Protein AF-A0A7J6SGD9-F1 (afdb_monomer_lite)

Sequence (242 aa):
LVTVEFSASGLVSTDVRVTTLQPRVFLSPEGLGSIGEWITTFGEIIIVMFILYYVAEEASELATARWKYFKDPWNILDWIALVFLIAAFAIRLKIYSSTPLTLITYTAESSTTINIDVQPNNYAPSTLDFGILELQDSNVYTDLQQIALDDRLAKQMYALAAVSISVKLSKFIASLPYIKLLVKSLHGAYQQFGAFFILFVTTLVGFVMAFNVAFGASISELSTFGQTLLFLVRAFLKDVDL

Structure (mmCIF, N/CA/C/O backbone):
data_AF-A0A7J6SGD9-F1
#
_entry.id   AF-A0A7J6SGD9-F1
#
loop_
_atom_site.group_PDB
_atom_site.id
_atom_site.type_symbol
_atom_site.label_atom_id
_atom_site.label_alt_id
_atom_site.label_comp_id
_atom_site.label_asym_id
_atom_site.label_entity_id
_atom_site.label_seq_id
_atom_site.pdbx_PDB_ins_code
_atom_site.Cartn_x
_atom_site.Cartn_y
_atom_site.Cartn_z
_atom_site.occupancy
_atom_site.B_iso_or_equiv
_atom_site.auth_seq_id
_atom_site.auth_comp_id
_atom_site.auth_asym_id
_atom_site.auth_atom_id
_atom_site.pdbx_PDB_model_num
ATOM 1 N N . LEU A 1 1 ? 9.178 -2.048 -19.366 1.00 78.50 1 LEU A N 1
ATOM 2 C CA . LEU A 1 1 ? 9.372 -3.512 -19.462 1.00 78.50 1 LEU A CA 1
ATOM 3 C C . LEU A 1 1 ? 8.289 -4.075 -20.366 1.00 78.50 1 LEU A C 1
ATOM 5 O O . LEU A 1 1 ? 7.120 -3.817 -20.104 1.00 78.50 1 LEU A O 1
ATOM 9 N N . VAL A 1 2 ? 8.674 -4.787 -21.422 1.00 87.50 2 VAL A N 1
ATOM 10 C CA . VAL A 1 2 ? 7.745 -5.559 -22.256 1.00 87.50 2 VAL A CA 1
ATOM 11 C C . VAL A 1 2 ? 8.033 -7.024 -21.975 1.00 87.50 2 VAL A C 1
ATOM 13 O O . VAL A 1 2 ? 9.159 -7.470 -22.184 1.00 87.50 2 VAL A O 1
ATOM 16 N N . THR A 1 3 ? 7.040 -7.745 -21.470 1.00 89.94 3 THR A N 1
ATOM 17 C CA . THR A 1 3 ? 7.144 -9.175 -21.185 1.00 89.94 3 THR A CA 1
ATOM 18 C C . THR A 1 3 ? 6.268 -9.921 -22.178 1.00 89.94 3 THR A C 1
ATOM 20 O O . THR A 1 3 ? 5.085 -9.612 -22.320 1.00 89.94 3 THR A O 1
ATOM 23 N N . VAL A 1 4 ? 6.853 -10.897 -22.870 1.00 91.50 4 VAL A N 1
ATOM 24 C CA . VAL A 1 4 ? 6.127 -11.822 -23.744 1.00 91.50 4 VAL A CA 1
ATOM 25 C C . VAL A 1 4 ? 6.248 -13.210 -23.135 1.00 91.50 4 VAL A C 1
ATOM 27 O O . VAL A 1 4 ? 7.341 -13.771 -23.070 1.00 91.50 4 VAL A O 1
ATOM 30 N N . GLU A 1 5 ? 5.134 -13.736 -22.642 1.00 92.25 5 GLU A N 1
ATOM 31 C CA . GLU A 1 5 ? 5.063 -15.032 -21.979 1.00 92.25 5 GLU A CA 1
ATOM 32 C C . GLU A 1 5 ? 4.492 -16.072 -22.941 1.00 92.25 5 GLU A C 1
ATOM 34 O O . GLU A 1 5 ? 3.430 -15.879 -23.537 1.00 92.25 5 GLU A O 1
ATOM 39 N N . PHE A 1 6 ? 5.202 -17.191 -23.075 1.00 93.06 6 PHE A N 1
ATOM 40 C CA . PHE A 1 6 ? 4.778 -18.336 -23.872 1.00 93.06 6 PHE A CA 1
ATOM 41 C C . PHE A 1 6 ? 4.315 -19.441 -22.928 1.00 93.06 6 PHE A C 1
ATOM 43 O O . PHE A 1 6 ? 5.115 -20.022 -22.194 1.00 93.06 6 PHE A O 1
ATOM 50 N N . SER A 1 7 ? 3.015 -19.725 -22.932 1.00 87.56 7 SER A N 1
ATOM 51 C CA . SER A 1 7 ? 2.457 -20.826 -22.150 1.00 87.56 7 SER A CA 1
ATOM 52 C C . SER A 1 7 ? 2.775 -22.169 -22.809 1.00 87.56 7 SER A C 1
ATOM 54 O O . SER A 1 7 ? 2.844 -22.271 -24.034 1.00 87.56 7 SER A O 1
ATOM 56 N N . ALA A 1 8 ? 2.880 -23.233 -22.008 1.00 86.81 8 ALA A N 1
ATOM 57 C CA . ALA A 1 8 ? 3.047 -24.603 -22.504 1.00 86.81 8 ALA A CA 1
ATOM 58 C C . ALA A 1 8 ? 1.893 -25.061 -23.421 1.00 86.81 8 ALA A C 1
ATOM 60 O O . ALA A 1 8 ? 2.062 -25.988 -24.209 1.00 86.81 8 ALA A O 1
ATOM 61 N N . SER A 1 9 ? 0.733 -24.397 -23.355 1.00 85.88 9 SER A N 1
ATOM 62 C CA . SER A 1 9 ? -0.396 -24.604 -24.270 1.00 85.88 9 SER A CA 1
ATOM 63 C C . SER A 1 9 ? -0.221 -23.946 -25.648 1.00 85.88 9 SER A C 1
ATOM 65 O O . SER A 1 9 ? -1.104 -24.071 -26.491 1.00 85.88 9 SER A O 1
ATOM 67 N N . GLY A 1 10 ? 0.886 -23.231 -25.884 1.00 84.75 10 GLY A N 1
ATOM 68 C CA . GLY A 1 10 ? 1.147 -22.488 -27.120 1.00 84.75 10 GLY A CA 1
ATOM 69 C C . GLY A 1 10 ? 0.492 -21.104 -27.177 1.00 84.75 10 GLY A C 1
ATOM 70 O O . GLY A 1 10 ? 0.573 -20.435 -28.204 1.00 84.75 10 GLY A O 1
ATOM 71 N N . LEU A 1 11 ? -0.149 -20.659 -26.090 1.00 86.00 11 LEU A N 1
ATOM 72 C CA . LEU A 1 11 ? -0.696 -19.306 -25.982 1.00 86.00 11 LEU A CA 1
ATOM 73 C C . LEU A 1 11 ? 0.422 -18.283 -25.753 1.00 86.00 11 LEU A C 1
ATOM 75 O O . LEU A 1 11 ? 1.356 -18.538 -24.991 1.00 86.00 11 LEU A O 1
ATOM 79 N N . VAL A 1 12 ? 0.283 -17.114 -26.381 1.00 89.44 12 VAL A N 1
ATOM 80 C CA . VAL A 1 12 ? 1.182 -15.967 -26.206 1.00 89.44 12 VAL A CA 1
ATOM 81 C C . VAL A 1 12 ? 0.449 -14.889 -25.417 1.00 89.44 12 VAL A C 1
ATOM 83 O O . VAL A 1 12 ? -0.623 -14.448 -25.827 1.00 89.44 12 VAL A O 1
ATOM 86 N N . SER A 1 13 ? 1.026 -14.467 -24.294 1.00 87.00 13 SER A N 1
ATOM 87 C CA . SER A 1 13 ? 0.541 -13.352 -23.479 1.00 87.00 13 SER A CA 1
ATOM 88 C C . SER A 1 13 ? 1.552 -12.212 -23.526 1.00 87.00 13 SER A C 1
ATOM 90 O O . SER A 1 13 ? 2.756 -12.438 -23.418 1.00 87.00 13 SER A O 1
ATOM 92 N N . THR A 1 14 ? 1.076 -10.982 -23.702 1.00 90.50 14 THR A N 1
ATOM 93 C CA . THR A 1 14 ? 1.925 -9.787 -23.769 1.00 90.50 14 THR A CA 1
ATOM 94 C C . THR A 1 14 ? 1.542 -8.819 -22.662 1.00 90.50 14 THR A C 1
ATOM 96 O O . THR A 1 14 ? 0.393 -8.381 -22.604 1.00 90.50 14 THR A O 1
ATOM 99 N N . ASP A 1 15 ? 2.504 -8.443 -21.823 1.00 90.56 15 ASP A N 1
ATOM 100 C CA . ASP A 1 15 ? 2.338 -7.445 -20.765 1.00 90.56 15 ASP A CA 1
ATOM 101 C C . ASP A 1 15 ? 3.310 -6.282 -20.991 1.00 90.56 15 ASP A C 1
ATOM 103 O O . ASP A 1 15 ? 4.517 -6.474 -21.168 1.00 90.56 15 ASP A O 1
ATOM 107 N N . VAL A 1 16 ? 2.787 -5.056 -20.985 1.00 90.75 16 VAL A N 1
ATOM 108 C CA . VAL A 1 16 ? 3.582 -3.838 -21.159 1.00 90.75 16 VAL A CA 1
ATOM 109 C C . VAL A 1 16 ? 3.490 -3.013 -19.888 1.00 90.75 16 VAL A C 1
ATOM 111 O O . VAL A 1 16 ? 2.445 -2.468 -19.539 1.00 90.75 16 VAL A O 1
ATOM 114 N N . ARG A 1 17 ? 4.627 -2.873 -19.206 1.00 85.19 17 ARG A N 1
ATOM 115 C CA . ARG A 1 17 ? 4.759 -2.062 -17.994 1.00 85.19 17 ARG A CA 1
ATOM 116 C C . ARG A 1 17 ? 5.566 -0.814 -18.284 1.00 85.19 17 ARG A C 1
ATOM 118 O O . ARG A 1 17 ? 6.776 -0.884 -18.524 1.00 85.19 17 ARG A O 1
ATOM 125 N N . VAL A 1 18 ? 4.890 0.325 -18.204 1.00 85.50 18 VAL A N 1
ATOM 126 C CA . VAL A 1 18 ? 5.500 1.652 -18.287 1.00 85.50 18 VAL A CA 1
ATOM 127 C C . VAL A 1 18 ? 5.613 2.210 -16.872 1.00 85.50 18 VAL A C 1
ATOM 129 O O . VAL A 1 18 ? 4.606 2.406 -16.196 1.00 85.50 18 VAL A O 1
ATOM 132 N N . THR A 1 19 ? 6.844 2.447 -16.421 1.00 79.31 19 THR A N 1
ATOM 133 C CA . THR A 1 19 ? 7.130 3.111 -15.144 1.00 79.31 19 THR A CA 1
ATOM 134 C C . THR A 1 19 ? 7.857 4.407 -15.450 1.00 79.31 19 THR A C 1
ATOM 136 O O . THR A 1 19 ? 8.864 4.394 -16.154 1.00 79.31 19 THR A O 1
ATOM 139 N N . THR A 1 20 ? 7.358 5.521 -14.924 1.00 79.38 20 THR A N 1
ATOM 140 C CA . THR A 1 20 ? 8.026 6.816 -15.035 1.00 79.38 20 THR A CA 1
ATOM 141 C C . THR A 1 20 ? 8.930 7.030 -13.826 1.00 79.38 20 THR A C 1
ATOM 143 O O . THR A 1 20 ? 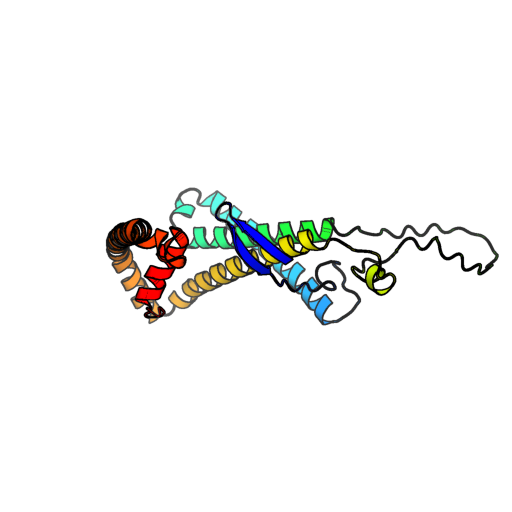8.490 6.964 -12.673 1.00 79.38 20 THR A O 1
ATOM 146 N N . LEU A 1 21 ? 10.210 7.281 -14.092 1.00 70.81 21 LEU A N 1
ATOM 147 C CA . LEU A 1 21 ? 11.185 7.681 -13.085 1.00 70.81 21 LEU A CA 1
ATOM 148 C C . LEU A 1 21 ? 11.485 9.164 -13.236 1.00 70.81 21 LEU A C 1
ATOM 150 O O . LEU A 1 21 ? 11.585 9.675 -14.349 1.00 70.81 21 LEU A O 1
ATOM 154 N N . GLN A 1 22 ? 11.629 9.850 -12.107 1.00 69.19 22 GLN A N 1
ATOM 155 C CA . GLN A 1 22 ? 12.172 11.202 -12.067 1.00 69.19 22 GLN A CA 1
ATOM 156 C C . GLN A 1 22 ? 13.638 11.090 -11.629 1.00 69.19 22 GLN A C 1
ATOM 158 O O . GLN A 1 22 ? 13.899 11.000 -10.431 1.00 69.19 22 GLN A O 1
ATOM 163 N N . PRO A 1 23 ? 14.596 11.049 -12.574 1.00 59.78 23 PRO A N 1
ATOM 164 C CA . PRO A 1 23 ? 15.994 10.759 -12.258 1.00 59.78 23 PRO A CA 1
ATOM 165 C C . PRO A 1 23 ? 16.657 11.840 -11.392 1.00 59.78 23 PRO A C 1
ATOM 167 O O . PRO A 1 23 ? 17.549 11.536 -10.615 1.00 59.78 23 PRO A O 1
ATOM 170 N N . ARG A 1 24 ? 16.195 13.094 -11.466 1.00 58.31 24 ARG A N 1
ATOM 171 C CA . ARG A 1 24 ? 16.881 14.244 -10.848 1.00 58.31 24 ARG A CA 1
ATOM 172 C C . ARG A 1 24 ? 16.658 14.410 -9.341 1.00 58.31 24 ARG A C 1
ATOM 174 O O . ARG A 1 24 ? 17.525 14.936 -8.663 1.00 58.31 24 ARG A O 1
ATOM 181 N N . VAL A 1 25 ? 15.512 13.965 -8.821 1.00 55.50 25 VAL A N 1
ATOM 182 C CA . VAL A 1 25 ? 15.113 14.196 -7.414 1.00 55.50 25 VAL A CA 1
ATOM 183 C C . VAL A 1 25 ? 15.379 12.984 -6.528 1.00 55.50 25 VAL A C 1
ATOM 185 O O . VAL A 1 25 ? 15.580 13.117 -5.330 1.00 55.50 25 VAL A O 1
ATOM 188 N N . PHE A 1 26 ? 15.369 11.783 -7.107 1.00 52.31 26 PHE A N 1
ATOM 189 C CA . PHE A 1 26 ? 15.373 10.537 -6.336 1.00 52.31 26 PHE A CA 1
ATOM 190 C C . PHE A 1 26 ? 16.722 9.818 -6.300 1.00 52.31 26 PHE A C 1
ATOM 192 O O . PHE A 1 26 ? 16.818 8.759 -5.684 1.00 52.31 26 PHE A O 1
ATOM 199 N N . LEU A 1 27 ? 17.741 10.367 -6.963 1.00 53.84 27 LEU A N 1
ATOM 200 C CA . LEU A 1 27 ? 19.055 9.735 -7.126 1.00 53.84 27 LEU A CA 1
ATOM 201 C C . LEU A 1 27 ? 20.205 10.560 -6.530 1.00 53.84 27 LEU A C 1
ATOM 203 O O . LEU A 1 27 ? 21.335 10.083 -6.483 1.00 53.84 27 LEU A O 1
ATOM 207 N N . SER A 1 28 ? 19.938 11.773 -6.047 1.00 57.44 28 SER A N 1
ATOM 208 C CA . SER A 1 28 ? 20.894 12.555 -5.268 1.00 57.44 28 SER A CA 1
ATOM 209 C C . SER A 1 28 ? 20.155 13.362 -4.193 1.00 57.44 28 SER A C 1
ATOM 211 O O . SER A 1 28 ? 19.098 13.927 -4.470 1.00 57.44 28 SER A O 1
ATOM 213 N N . PRO A 1 29 ? 20.678 13.420 -2.955 1.00 55.81 29 PRO A N 1
ATOM 214 C CA . PRO A 1 29 ? 20.007 14.113 -1.856 1.00 55.81 29 PRO A CA 1
ATOM 215 C C . PRO A 1 29 ? 19.952 15.641 -2.031 1.00 55.81 29 PRO A C 1
ATOM 217 O O . PRO A 1 29 ? 19.091 16.282 -1.431 1.00 55.81 29 PRO A O 1
ATOM 220 N N . GLU A 1 30 ? 20.829 16.236 -2.849 1.00 56.44 30 GLU A N 1
ATOM 221 C CA . GLU A 1 30 ? 20.958 17.701 -2.957 1.00 56.44 30 GLU A CA 1
ATOM 222 C C . GLU A 1 30 ? 20.396 18.321 -4.249 1.00 56.44 30 GLU A C 1
ATOM 224 O O . GLU A 1 30 ? 20.373 19.546 -4.365 1.00 56.44 30 GLU A O 1
ATOM 229 N N . GLY A 1 31 ? 19.876 17.528 -5.195 1.00 54.78 31 GLY A N 1
ATOM 230 C CA . GLY A 1 31 ? 19.399 18.053 -6.482 1.00 54.78 31 GLY A CA 1
ATOM 231 C C . GLY A 1 31 ? 20.483 18.837 -7.243 1.00 54.78 31 GLY A C 1
ATOM 232 O O . GLY A 1 31 ? 21.613 19.004 -6.792 1.00 54.78 31 GLY A O 1
ATOM 233 N N . LEU A 1 32 ? 20.170 19.332 -8.435 1.00 58.19 32 LEU A N 1
ATOM 234 C CA . LEU A 1 32 ? 21.098 20.160 -9.226 1.00 58.19 32 LEU A CA 1
ATOM 235 C C . LEU A 1 32 ? 20.719 21.651 -9.156 1.00 58.19 32 LEU A C 1
ATOM 237 O O . LEU A 1 32 ? 21.083 22.438 -10.028 1.00 58.19 32 LEU A O 1
ATOM 241 N N . GLY A 1 33 ? 19.995 22.050 -8.101 1.00 63.69 33 GLY A N 1
ATOM 242 C CA . GLY A 1 33 ? 19.745 23.452 -7.756 1.00 63.69 33 GLY A CA 1
ATOM 243 C C . GLY A 1 33 ? 18.365 24.013 -8.120 1.00 63.69 33 GLY A C 1
ATOM 244 O O . GLY A 1 33 ? 18.155 25.216 -7.960 1.00 63.69 33 GLY A O 1
ATOM 245 N N . SER A 1 34 ? 17.402 23.204 -8.578 1.00 75.38 34 SER A N 1
ATOM 246 C CA . SER A 1 34 ? 16.039 23.696 -8.843 1.00 75.38 34 SER A CA 1
ATOM 247 C C . SER A 1 34 ? 15.217 23.815 -7.552 1.00 75.38 34 SER A C 1
ATOM 249 O O . SER A 1 34 ? 15.240 22.931 -6.698 1.00 75.38 34 SER A O 1
ATOM 251 N N . ILE A 1 35 ? 14.443 24.899 -7.407 1.00 79.19 35 ILE A N 1
ATOM 252 C CA . ILE A 1 35 ? 13.642 25.197 -6.200 1.00 79.19 35 ILE A CA 1
ATOM 253 C C . ILE A 1 35 ? 12.684 24.044 -5.850 1.00 79.19 35 ILE A C 1
ATOM 255 O O . ILE A 1 35 ? 12.483 23.740 -4.676 1.00 79.19 35 ILE A O 1
ATOM 259 N N . GLY A 1 36 ? 12.110 23.379 -6.858 1.00 77.81 36 GLY A N 1
ATOM 260 C CA . GLY A 1 36 ? 11.214 22.239 -6.636 1.00 77.81 36 GLY A CA 1
ATOM 261 C C . GLY A 1 36 ? 11.915 21.023 -6.018 1.00 77.81 36 GLY A C 1
ATOM 262 O O . GLY A 1 36 ? 11.305 20.289 -5.241 1.00 77.81 36 GLY A O 1
ATOM 263 N N . GLU A 1 37 ? 13.200 20.834 -6.315 1.00 75.31 37 GLU A N 1
ATOM 264 C CA . GLU A 1 37 ? 14.016 19.740 -5.775 1.00 75.31 37 GLU A CA 1
ATOM 265 C C . GLU A 1 37 ? 14.324 20.013 -4.303 1.00 75.31 37 GLU A C 1
ATOM 267 O O . GLU A 1 37 ? 14.043 19.173 -3.454 1.00 75.31 37 GLU A O 1
ATOM 272 N N . TRP A 1 38 ? 14.734 21.245 -3.984 1.00 77.25 38 TRP A N 1
ATOM 273 C CA . TRP A 1 38 ? 14.948 21.691 -2.605 1.00 77.25 38 TRP A CA 1
ATOM 274 C C . TRP A 1 38 ? 13.707 21.518 -1.729 1.00 77.25 38 TRP A C 1
ATOM 276 O O . TRP A 1 38 ? 13.802 20.982 -0.628 1.00 77.25 38 TRP A O 1
ATOM 286 N N . ILE A 1 39 ? 12.528 21.927 -2.213 1.00 83.00 39 ILE A N 1
ATOM 287 C CA . ILE A 1 39 ? 11.268 21.743 -1.474 1.00 83.00 39 ILE A CA 1
ATOM 288 C C . ILE A 1 39 ? 11.008 20.258 -1.203 1.00 83.00 39 ILE A C 1
ATOM 290 O O . ILE A 1 39 ? 10.546 19.907 -0.118 1.00 83.00 39 ILE A O 1
ATOM 294 N N . THR A 1 40 ? 11.324 19.388 -2.163 1.00 80.25 40 THR A N 1
ATOM 295 C CA . THR A 1 40 ? 11.132 17.943 -2.012 1.00 80.25 40 THR A CA 1
ATOM 296 C C . THR A 1 40 ? 12.086 17.364 -0.967 1.00 80.25 40 THR A C 1
ATOM 298 O O . THR A 1 40 ? 11.623 16.660 -0.071 1.00 80.25 40 THR A O 1
ATOM 301 N N . THR A 1 41 ? 13.372 17.730 -0.999 1.00 77.88 41 THR A N 1
ATOM 302 C CA . THR A 1 41 ? 14.363 17.310 0.006 1.00 77.88 41 THR A CA 1
ATOM 303 C C . THR A 1 41 ? 13.984 17.791 1.409 1.00 77.88 41 THR A C 1
ATOM 305 O O . THR A 1 41 ? 13.987 17.010 2.360 1.00 77.88 41 THR A O 1
ATOM 308 N N . PHE A 1 42 ? 13.588 19.060 1.563 1.00 84.50 42 PHE A N 1
ATOM 309 C CA . PHE A 1 42 ? 13.123 19.572 2.857 1.00 84.50 42 PHE A CA 1
ATOM 310 C C . PHE A 1 42 ? 11.856 18.857 3.334 1.00 84.50 42 PHE A C 1
ATOM 312 O O . PHE A 1 42 ? 11.748 18.524 4.514 1.00 84.50 42 PHE A O 1
ATOM 319 N N . GLY A 1 43 ? 10.914 18.586 2.429 1.00 86.38 43 GLY A N 1
ATOM 320 C CA . GLY A 1 43 ? 9.716 17.807 2.728 1.00 86.38 43 GLY A CA 1
ATOM 321 C C . GLY A 1 43 ? 10.047 16.400 3.223 1.00 86.38 43 GLY A C 1
ATOM 322 O O . GLY A 1 43 ? 9.454 15.943 4.200 1.00 86.38 43 GLY A O 1
ATOM 323 N N . GLU A 1 44 ? 11.029 15.737 2.613 1.00 83.12 44 GLU A N 1
ATOM 324 C CA . GLU A 1 44 ? 11.490 14.416 3.043 1.00 83.12 44 GLU A CA 1
ATOM 325 C C . GLU A 1 44 ? 12.100 14.460 4.450 1.00 83.12 44 GLU A C 1
ATOM 327 O O . GLU A 1 44 ? 11.701 13.671 5.306 1.00 83.12 44 GLU A O 1
ATOM 332 N N . ILE A 1 45 ? 12.974 15.430 4.740 1.00 85.44 45 ILE A N 1
ATOM 333 C CA . ILE A 1 45 ? 13.565 15.607 6.080 1.00 85.44 45 ILE A CA 1
ATOM 334 C C . ILE A 1 45 ? 12.475 15.824 7.138 1.00 85.44 45 ILE A C 1
ATOM 336 O O . ILE A 1 45 ? 12.510 15.211 8.208 1.00 85.44 45 ILE A O 1
ATOM 340 N N . ILE A 1 46 ? 11.481 16.665 6.838 1.00 90.38 46 ILE A N 1
ATOM 341 C CA . ILE A 1 46 ? 10.355 16.931 7.740 1.00 90.38 46 ILE A CA 1
ATOM 342 C C . ILE A 1 46 ? 9.564 15.645 8.003 1.00 90.38 46 ILE A C 1
ATOM 344 O O . ILE A 1 46 ? 9.278 15.328 9.158 1.00 90.38 46 ILE A O 1
ATOM 348 N N . ILE A 1 47 ? 9.238 14.879 6.957 1.00 88.50 47 ILE A N 1
ATOM 349 C CA . ILE A 1 47 ? 8.508 13.611 7.091 1.00 88.50 47 ILE A CA 1
ATOM 350 C C . ILE A 1 47 ? 9.301 12.614 7.941 1.00 88.50 47 ILE A C 1
ATOM 352 O O . ILE A 1 47 ? 8.724 11.984 8.825 1.00 88.50 47 ILE A O 1
ATOM 356 N N . VAL A 1 48 ? 10.614 12.494 7.735 1.00 88.50 48 VAL A N 1
ATOM 357 C CA . VAL A 1 48 ? 11.477 11.610 8.537 1.00 88.50 48 VAL A CA 1
ATOM 358 C C . VAL A 1 48 ? 11.476 12.020 10.007 1.00 88.50 48 VAL A C 1
ATOM 360 O O . VAL A 1 48 ? 11.359 11.161 10.883 1.00 88.50 48 VAL A O 1
ATOM 363 N N . MET A 1 49 ? 11.533 13.324 10.291 1.00 90.75 49 MET A N 1
ATOM 364 C CA . MET A 1 49 ? 11.435 13.834 11.658 1.00 90.75 49 MET A CA 1
ATOM 365 C C . MET A 1 49 ? 10.087 13.472 12.298 1.00 90.75 49 MET A C 1
ATOM 367 O O . MET A 1 49 ? 10.056 13.017 13.442 1.00 90.75 49 MET A O 1
ATOM 371 N N . PHE A 1 50 ? 8.982 13.611 11.557 1.00 91.50 50 PHE A N 1
ATOM 372 C CA . PHE A 1 50 ? 7.657 13.197 12.026 1.00 91.50 50 PHE A CA 1
ATOM 373 C C . PHE A 1 50 ? 7.582 11.693 12.289 1.00 91.50 50 PHE A C 1
ATOM 375 O O . PHE A 1 50 ? 7.057 11.294 13.324 1.00 91.50 50 PHE A O 1
ATOM 382 N N . ILE A 1 51 ? 8.127 10.859 11.399 1.00 91.25 51 ILE A N 1
ATOM 383 C CA . ILE A 1 51 ? 8.160 9.403 11.594 1.00 91.25 51 ILE A CA 1
ATOM 384 C C . ILE A 1 51 ? 8.903 9.067 12.888 1.00 91.25 51 ILE A C 1
ATOM 386 O O . ILE A 1 51 ? 8.382 8.312 13.702 1.00 91.25 51 ILE A O 1
ATOM 390 N N . LEU A 1 52 ? 10.084 9.648 13.113 1.00 91.25 52 LEU A N 1
ATOM 391 C CA . LEU A 1 52 ? 10.881 9.377 14.311 1.00 91.25 52 LEU A CA 1
ATOM 392 C C . LEU A 1 52 ? 10.150 9.805 15.590 1.00 91.25 52 LEU A C 1
ATOM 394 O O . LEU A 1 52 ? 10.142 9.058 16.569 1.00 91.25 52 LEU A O 1
ATOM 398 N N . TYR A 1 53 ? 9.500 10.970 15.564 1.00 93.69 53 TYR A N 1
ATOM 399 C CA . TYR A 1 53 ? 8.671 11.444 16.669 1.00 93.69 53 TYR A CA 1
ATOM 400 C C . TYR A 1 53 ? 7.528 10.467 16.987 1.00 93.69 53 TYR A C 1
ATOM 402 O O . TYR A 1 53 ? 7.419 10.014 18.126 1.00 93.69 53 TYR A O 1
ATOM 410 N N . TYR A 1 54 ? 6.740 10.073 15.981 1.00 91.38 54 TYR A N 1
ATOM 411 C CA . TYR A 1 54 ? 5.618 9.146 16.169 1.00 91.38 54 TYR A CA 1
ATOM 412 C C . TYR A 1 54 ? 6.071 7.746 16.594 1.00 91.38 54 TYR A C 1
ATOM 414 O O . TYR A 1 54 ? 5.406 7.110 17.403 1.00 91.38 54 TYR A O 1
ATOM 422 N N . VAL A 1 55 ? 7.220 7.265 16.110 1.00 91.75 55 VAL A N 1
ATOM 423 C CA . VAL A 1 55 ? 7.809 6.000 16.580 1.00 91.75 55 VAL A CA 1
ATOM 424 C C . VAL A 1 55 ? 8.093 6.057 18.075 1.00 91.75 55 VAL A C 1
ATOM 426 O O . VAL A 1 55 ? 7.764 5.114 18.791 1.00 91.75 55 VAL A O 1
ATOM 429 N N . ALA A 1 56 ? 8.705 7.143 18.550 1.00 91.88 56 ALA A N 1
ATOM 430 C CA . ALA A 1 56 ? 9.022 7.300 19.964 1.00 91.88 56 ALA A CA 1
ATOM 431 C C . ALA A 1 56 ? 7.751 7.414 20.822 1.00 91.88 56 ALA A C 1
ATOM 433 O O . ALA A 1 56 ? 7.666 6.778 21.875 1.00 91.88 56 ALA A O 1
ATOM 434 N N . GLU A 1 57 ? 6.764 8.180 20.357 1.00 91.38 57 GLU A N 1
ATOM 435 C CA . GLU A 1 57 ? 5.465 8.343 21.013 1.00 91.38 57 GLU A CA 1
ATOM 436 C C . GLU A 1 57 ? 4.743 6.993 21.148 1.00 91.38 57 GLU A C 1
ATOM 438 O O . GLU A 1 57 ? 4.511 6.531 22.268 1.00 91.38 57 GLU A O 1
ATOM 443 N N . GLU A 1 58 ? 4.514 6.288 20.039 1.00 88.94 58 GLU A N 1
ATOM 444 C CA . GLU A 1 58 ? 3.799 5.005 20.026 1.00 88.94 58 GLU A CA 1
ATOM 445 C C . GLU A 1 58 ? 4.553 3.903 20.785 1.00 88.94 58 GLU A C 1
ATOM 447 O O . GLU A 1 58 ? 3.945 3.083 21.481 1.00 88.94 58 GLU A O 1
ATOM 452 N N . ALA A 1 59 ? 5.890 3.885 20.722 1.00 87.38 59 ALA A N 1
ATOM 453 C CA . ALA A 1 59 ? 6.695 2.949 21.504 1.00 87.38 59 ALA A CA 1
ATOM 454 C C . ALA A 1 59 ? 6.559 3.196 23.018 1.00 87.38 59 ALA A C 1
ATOM 456 O O . ALA A 1 59 ? 6.511 2.238 23.798 1.00 87.38 59 ALA A O 1
ATOM 457 N N . SER A 1 60 ? 6.468 4.460 23.445 1.00 89.44 60 SER A N 1
ATOM 458 C CA . SER A 1 60 ? 6.293 4.818 24.858 1.00 89.44 60 SER A CA 1
ATOM 459 C C . SER A 1 60 ? 4.904 4.430 25.390 1.00 89.44 60 SER A C 1
ATOM 461 O O . SER A 1 60 ? 4.780 3.889 26.499 1.00 89.44 60 SER A O 1
ATOM 463 N N . GLU A 1 61 ? 3.861 4.606 24.575 1.00 87.06 61 GLU A N 1
ATOM 464 C CA . GLU A 1 61 ? 2.497 4.196 24.909 1.00 87.06 61 GLU A CA 1
ATOM 465 C C . GLU A 1 61 ? 2.364 2.673 24.967 1.00 87.06 61 GLU A C 1
ATOM 467 O O . GLU A 1 61 ? 1.774 2.130 25.909 1.00 87.06 61 GLU A O 1
ATOM 472 N N . LEU A 1 62 ? 2.985 1.967 24.017 1.00 86.12 62 LEU A N 1
ATOM 473 C CA . LEU A 1 62 ? 3.031 0.509 23.997 1.00 86.12 62 LEU A CA 1
ATOM 474 C C . LEU A 1 62 ? 3.725 -0.050 25.248 1.00 86.12 62 LEU A C 1
ATOM 476 O O . LEU A 1 62 ? 3.225 -1.001 25.859 1.00 86.12 62 LEU A O 1
ATOM 480 N N . ALA A 1 63 ? 4.843 0.550 25.672 1.00 85.94 63 ALA A N 1
ATOM 481 C CA . ALA A 1 63 ? 5.581 0.124 26.862 1.00 85.94 63 ALA A CA 1
ATOM 482 C C . ALA A 1 63 ? 4.734 0.228 28.144 1.00 85.94 63 ALA A C 1
ATOM 484 O O . ALA A 1 63 ? 4.821 -0.638 29.024 1.00 85.94 63 ALA A O 1
ATOM 485 N N . THR A 1 64 ? 3.878 1.250 28.222 1.00 87.12 64 THR A N 1
ATOM 486 C CA . THR A 1 64 ? 3.022 1.518 29.384 1.00 87.12 64 THR A CA 1
ATOM 487 C C . THR A 1 64 ? 1.744 0.672 29.367 1.00 87.12 64 THR A C 1
ATOM 489 O O . THR A 1 64 ? 1.389 0.056 30.373 1.00 87.12 64 THR A O 1
ATOM 492 N N . ALA A 1 65 ? 1.047 0.602 28.229 1.00 82.31 65 ALA A N 1
ATOM 493 C CA . ALA A 1 65 ? -0.273 -0.027 28.112 1.00 82.31 65 ALA A CA 1
ATOM 494 C C . ALA A 1 65 ? -0.240 -1.524 27.727 1.00 82.31 65 ALA A C 1
ATOM 496 O O . ALA A 1 65 ? -1.237 -2.232 27.929 1.00 82.31 65 ALA A O 1
ATOM 497 N N . ARG A 1 66 ? 0.889 -2.028 27.205 1.00 83.31 66 ARG A N 1
ATOM 498 C CA . ARG A 1 66 ? 1.159 -3.434 26.834 1.00 83.31 66 ARG A CA 1
ATOM 499 C C . ARG A 1 66 ? 0.002 -4.113 26.087 1.00 83.31 66 ARG A C 1
ATOM 501 O O . ARG A 1 66 ? -0.228 -3.865 24.915 1.00 83.31 66 ARG A O 1
ATOM 508 N N . TRP A 1 67 ? -0.747 -4.984 26.765 1.00 75.69 67 TRP A N 1
ATOM 509 C CA . TRP A 1 67 ? -1.799 -5.820 26.172 1.00 75.69 67 TRP A CA 1
ATOM 510 C C . TRP A 1 67 ? -3.140 -5.106 26.007 1.00 75.69 67 TRP A C 1
ATOM 512 O O . TRP A 1 67 ? -3.967 -5.526 25.201 1.00 75.69 67 TRP A O 1
ATOM 522 N N . LYS A 1 68 ? -3.385 -4.035 26.771 1.00 80.88 68 LYS A N 1
ATOM 523 C CA . LYS A 1 68 ? -4.597 -3.222 26.606 1.00 80.88 68 LYS A CA 1
ATOM 524 C C . LYS A 1 68 ? -4.524 -2.393 25.324 1.00 80.88 68 LYS A C 1
ATOM 526 O O . LYS A 1 68 ? -5.557 -2.138 24.717 1.00 80.88 68 LYS A O 1
ATOM 531 N N . TYR A 1 69 ? -3.307 -2.050 24.910 1.00 76.75 69 TYR A N 1
ATOM 532 C CA . TYR A 1 69 ? -3.014 -1.277 23.711 1.00 76.75 69 TYR A CA 1
ATOM 533 C C . TYR A 1 69 ? -3.542 -1.963 22.437 1.00 76.75 69 TYR A C 1
ATOM 535 O O . TYR A 1 69 ? -4.261 -1.352 21.658 1.00 76.75 69 TYR A O 1
ATOM 543 N N . PHE A 1 70 ? -3.312 -3.272 22.279 1.00 79.00 70 PHE A N 1
ATOM 544 C CA . PHE A 1 70 ? -3.765 -4.024 21.098 1.00 79.00 70 PHE A CA 1
ATOM 545 C C . PHE A 1 70 ? -5.278 -4.280 21.025 1.00 79.00 70 PHE A C 1
ATOM 547 O O . PHE A 1 70 ? -5.753 -4.842 20.042 1.00 79.00 70 PHE A O 1
ATOM 554 N N . LYS A 1 71 ? -6.055 -3.906 22.049 1.00 81.50 71 LYS A N 1
ATOM 555 C CA . LYS A 1 71 ? -7.522 -4.022 21.993 1.00 81.50 71 LYS A CA 1
ATOM 556 C C . LYS A 1 71 ? -8.180 -2.839 21.293 1.00 81.50 71 LYS A C 1
ATOM 558 O O . LYS A 1 71 ? -9.350 -2.952 20.933 1.00 81.50 71 LYS A O 1
ATOM 563 N N . ASP A 1 72 ? -7.466 -1.728 21.125 1.00 83.31 72 ASP A N 1
ATOM 564 C CA . ASP A 1 72 ? -7.978 -0.579 20.392 1.00 83.31 72 ASP A CA 1
ATOM 565 C C . ASP A 1 72 ? -7.630 -0.715 18.893 1.00 83.31 72 ASP A C 1
ATOM 567 O O . ASP A 1 72 ? -6.446 -0.699 18.540 1.00 83.31 72 ASP A O 1
ATOM 571 N N . PRO A 1 73 ? -8.622 -0.854 17.988 1.00 83.94 73 PRO A N 1
ATOM 572 C CA . PRO A 1 73 ? -8.365 -0.931 16.549 1.00 83.94 73 PRO A CA 1
ATOM 573 C C . PRO A 1 73 ? -7.684 0.326 15.991 1.00 83.94 73 PRO A C 1
ATOM 575 O O . PRO A 1 73 ? -7.012 0.239 14.964 1.00 83.94 73 PRO A O 1
ATOM 578 N N . TRP A 1 74 ? -7.817 1.480 16.654 1.00 85.75 74 TRP A N 1
ATOM 579 C CA . TRP A 1 74 ? -7.161 2.715 16.221 1.00 85.75 74 TRP A CA 1
ATOM 580 C C . TRP A 1 74 ? -5.643 2.628 16.347 1.00 85.75 74 TRP A C 1
ATOM 582 O O . TRP A 1 74 ? -4.930 3.027 15.435 1.00 85.75 74 TRP A O 1
ATOM 592 N N . ASN A 1 75 ? -5.160 2.016 17.422 1.00 86.88 75 ASN A N 1
ATOM 593 C CA . ASN A 1 75 ? -3.732 1.858 17.657 1.00 86.88 75 ASN A CA 1
ATOM 594 C C . ASN A 1 75 ? -3.118 0.881 16.644 1.00 86.88 75 ASN A C 1
ATOM 596 O O . ASN A 1 75 ? -2.011 1.081 16.157 1.00 86.88 75 ASN A O 1
ATOM 600 N N . ILE A 1 76 ? -3.861 -0.162 16.259 1.00 87.88 76 ILE A N 1
ATOM 601 C CA . ILE A 1 76 ? -3.432 -1.089 15.202 1.00 87.88 76 ILE A CA 1
ATOM 602 C C . ILE A 1 76 ? -3.288 -0.351 13.864 1.00 87.88 76 ILE A C 1
ATOM 604 O O . ILE A 1 76 ? -2.304 -0.556 13.156 1.00 87.88 76 ILE A O 1
ATOM 608 N N . LEU A 1 77 ? -4.244 0.519 13.525 1.00 88.81 77 LEU A N 1
ATOM 609 C CA . LEU A 1 77 ? -4.192 1.336 12.310 1.00 88.81 77 LEU A CA 1
ATOM 610 C C . LEU A 1 77 ? -2.961 2.264 12.297 1.00 88.81 77 LEU A C 1
ATOM 612 O O . LEU A 1 77 ? -2.329 2.431 11.253 1.00 88.81 77 LEU A O 1
ATOM 616 N N . ASP A 1 78 ? -2.593 2.808 13.458 1.00 87.69 78 ASP A N 1
ATOM 617 C CA . ASP A 1 78 ? -1.424 3.675 13.626 1.00 87.69 78 ASP A CA 1
ATOM 618 C C . ASP A 1 78 ? -0.113 2.923 13.388 1.00 87.69 78 ASP A C 1
ATOM 620 O O . ASP A 1 78 ? 0.718 3.366 12.590 1.00 87.69 78 ASP A O 1
ATOM 624 N N . TRP A 1 79 ? 0.030 1.724 13.957 1.00 89.69 79 TRP A N 1
ATOM 625 C CA . TRP A 1 79 ? 1.178 0.858 13.680 1.00 89.69 79 TRP A CA 1
ATOM 626 C C . TRP A 1 79 ? 1.259 0.428 12.218 1.00 89.69 79 TRP A C 1
ATOM 628 O O . TRP A 1 79 ? 2.353 0.389 11.661 1.00 89.69 79 TRP A O 1
ATOM 638 N N . ILE A 1 80 ? 0.129 0.127 11.572 1.00 90.94 80 ILE A N 1
ATOM 639 C CA . ILE A 1 80 ? 0.108 -0.237 10.149 1.00 90.94 80 ILE A CA 1
ATOM 640 C C . ILE A 1 80 ? 0.649 0.918 9.298 1.00 90.94 80 ILE A C 1
ATOM 642 O O . ILE A 1 80 ? 1.544 0.708 8.477 1.00 90.94 80 ILE A O 1
ATOM 646 N N . ALA A 1 81 ? 0.149 2.138 9.512 1.00 91.62 81 ALA A N 1
ATOM 647 C CA . ALA A 1 81 ? 0.626 3.319 8.796 1.00 91.62 81 ALA A CA 1
ATOM 648 C C . ALA A 1 81 ? 2.125 3.557 9.040 1.00 91.62 81 ALA A C 1
ATOM 650 O O . ALA A 1 81 ? 2.881 3.809 8.099 1.00 91.62 81 ALA A O 1
ATOM 651 N N . LEU A 1 82 ? 2.560 3.418 10.293 1.00 91.81 82 LEU A N 1
ATOM 652 C CA . LEU A 1 82 ? 3.939 3.633 10.710 1.00 91.81 82 LEU A CA 1
ATOM 653 C C . LEU A 1 82 ? 4.900 2.602 10.097 1.00 91.81 82 LEU A C 1
ATOM 655 O O . LEU A 1 82 ? 5.963 2.971 9.599 1.00 91.81 82 LEU A O 1
ATOM 659 N N . VAL A 1 83 ? 4.515 1.323 10.057 1.00 92.19 83 VAL A N 1
ATOM 660 C CA . VAL A 1 83 ? 5.303 0.256 9.418 1.00 92.19 83 VAL A CA 1
ATOM 661 C C . VAL A 1 83 ? 5.465 0.519 7.922 1.00 92.19 83 VAL A C 1
ATOM 663 O O . VAL A 1 83 ? 6.574 0.389 7.403 1.00 92.19 83 VAL A O 1
ATOM 666 N N . PHE A 1 84 ? 4.401 0.933 7.226 1.00 92.81 84 PHE A N 1
ATOM 667 C CA . PHE A 1 84 ? 4.499 1.282 5.807 1.00 92.81 84 PHE A CA 1
ATOM 668 C C . PHE A 1 84 ? 5.407 2.491 5.563 1.00 92.81 84 PHE A C 1
ATOM 670 O O . PHE A 1 84 ? 6.186 2.468 4.611 1.00 92.81 84 PHE A O 1
ATOM 677 N N . LEU A 1 85 ? 5.362 3.512 6.424 1.00 91.88 85 LEU A N 1
ATOM 678 C CA . LEU A 1 85 ? 6.246 4.677 6.322 1.00 91.88 85 LEU A CA 1
ATOM 679 C C . LEU A 1 85 ? 7.717 4.321 6.562 1.00 91.88 85 LEU A C 1
ATOM 681 O O . LEU A 1 85 ? 8.572 4.747 5.787 1.00 91.88 85 LEU A O 1
ATOM 685 N N . ILE A 1 86 ? 8.018 3.509 7.582 1.00 91.88 86 ILE A N 1
ATOM 686 C CA . ILE A 1 86 ? 9.386 3.030 7.837 1.00 91.88 86 ILE A CA 1
ATOM 687 C C . ILE A 1 86 ? 9.890 2.196 6.660 1.00 91.88 86 ILE A C 1
ATOM 689 O O . ILE A 1 86 ? 11.018 2.389 6.214 1.00 91.88 86 ILE A O 1
ATOM 693 N N . ALA A 1 87 ? 9.072 1.278 6.144 1.00 92.12 87 ALA A N 1
ATOM 694 C CA . ALA A 1 87 ? 9.473 0.427 5.032 1.00 92.12 87 ALA A CA 1
ATOM 695 C C . ALA A 1 87 ? 9.719 1.243 3.751 1.00 92.12 87 ALA A C 1
ATOM 697 O O . ALA A 1 87 ? 10.729 1.033 3.079 1.00 92.12 87 ALA A O 1
ATOM 698 N N . ALA A 1 88 ? 8.862 2.225 3.456 1.00 89.69 88 ALA A N 1
ATOM 699 C CA . ALA A 1 88 ? 9.062 3.143 2.337 1.00 89.69 88 ALA A CA 1
ATOM 700 C C . ALA A 1 88 ? 10.362 3.953 2.491 1.00 89.69 88 ALA A C 1
ATOM 702 O O . ALA A 1 88 ? 11.129 4.073 1.535 1.00 89.69 88 ALA A O 1
ATOM 703 N N . PHE A 1 89 ? 10.649 4.440 3.704 1.00 88.31 89 PHE A N 1
ATOM 704 C CA . PHE A 1 89 ? 11.891 5.149 4.010 1.00 88.31 89 PHE A CA 1
ATOM 705 C C . PHE A 1 89 ? 13.131 4.249 3.893 1.00 88.31 89 PHE A C 1
ATOM 707 O O . PHE A 1 89 ? 14.149 4.668 3.352 1.00 88.31 89 PHE A O 1
ATOM 714 N N . ALA A 1 90 ? 13.055 2.989 4.328 1.00 89.38 90 ALA A N 1
ATOM 715 C CA . ALA A 1 90 ? 14.155 2.036 4.187 1.00 89.38 90 ALA A CA 1
ATOM 716 C C . ALA A 1 90 ? 14.478 1.743 2.712 1.00 89.38 90 ALA A C 1
ATOM 718 O O . ALA A 1 90 ? 15.649 1.679 2.334 1.00 89.38 90 ALA A O 1
ATOM 719 N N . ILE A 1 91 ? 13.452 1.612 1.862 1.00 87.81 91 ILE A N 1
ATOM 720 C CA . ILE A 1 91 ? 13.633 1.459 0.412 1.00 87.81 91 ILE A CA 1
ATOM 721 C C . ILE A 1 91 ? 14.246 2.731 -0.188 1.00 87.81 91 ILE A C 1
ATOM 723 O O . ILE A 1 91 ? 15.175 2.636 -0.986 1.00 87.81 91 ILE A O 1
ATOM 727 N N . ARG A 1 92 ? 13.798 3.920 0.234 1.00 82.94 92 ARG A N 1
ATOM 728 C CA . ARG A 1 92 ? 14.410 5.203 -0.158 1.00 82.94 92 ARG A CA 1
ATOM 729 C C . ARG A 1 92 ? 15.888 5.281 0.222 1.00 82.94 92 ARG A C 1
ATOM 731 O O . ARG A 1 92 ? 16.712 5.600 -0.628 1.00 82.94 92 ARG A O 1
ATOM 738 N N . LEU A 1 93 ? 16.244 4.895 1.445 1.00 82.88 93 LEU A N 1
ATOM 739 C CA . LEU A 1 93 ? 17.634 4.866 1.901 1.00 82.88 93 LEU A CA 1
ATOM 740 C C . LEU A 1 93 ? 18.485 3.885 1.086 1.00 82.88 93 LEU A C 1
ATOM 742 O O . LEU A 1 93 ? 19.629 4.191 0.764 1.00 82.88 93 LEU A O 1
ATOM 746 N N . LYS A 1 94 ? 17.926 2.727 0.715 1.00 83.25 94 LYS A N 1
ATOM 747 C CA . LYS A 1 94 ? 18.585 1.761 -0.176 1.00 83.25 94 LYS A CA 1
ATOM 748 C C . LYS A 1 94 ? 18.852 2.357 -1.562 1.00 83.25 94 LYS A C 1
ATOM 750 O O . LYS A 1 94 ? 19.903 2.094 -2.140 1.00 83.25 94 LYS A O 1
ATOM 755 N N . ILE A 1 95 ? 17.931 3.160 -2.096 1.00 78.56 95 ILE A N 1
ATOM 756 C CA . ILE A 1 95 ? 18.138 3.863 -3.371 1.00 78.56 95 ILE A CA 1
ATOM 757 C C . ILE A 1 95 ? 19.295 4.865 -3.226 1.00 78.56 95 ILE A C 1
ATOM 759 O O . ILE A 1 95 ? 20.218 4.828 -4.034 1.00 78.56 95 ILE A O 1
ATOM 763 N N . TYR A 1 96 ? 19.319 5.663 -2.152 1.00 75.38 96 TYR A N 1
ATOM 764 C CA . TYR A 1 96 ? 20.400 6.623 -1.880 1.00 75.38 96 TYR A CA 1
ATOM 765 C C . TYR A 1 96 ? 21.758 5.975 -1.568 1.00 75.38 96 TYR A C 1
ATOM 767 O O . TYR A 1 96 ? 22.800 6.555 -1.854 1.00 75.38 96 TYR A O 1
ATOM 775 N N . SER A 1 97 ? 21.794 4.776 -0.986 1.00 71.88 97 SER A N 1
ATOM 776 C CA . SER A 1 97 ? 23.061 4.068 -0.757 1.00 71.88 97 SER A CA 1
ATOM 777 C C . SER A 1 97 ? 23.589 3.380 -2.015 1.00 71.88 97 SER A C 1
ATOM 779 O O . SER A 1 97 ? 24.794 3.175 -2.144 1.00 71.88 97 SER A O 1
ATOM 781 N N . SER A 1 98 ? 22.697 3.027 -2.943 1.00 64.94 98 SER A N 1
ATOM 782 C CA . SER A 1 98 ? 23.061 2.423 -4.230 1.00 64.94 98 SER A CA 1
ATOM 783 C C . SER A 1 98 ? 23.616 3.455 -5.216 1.00 64.94 98 SER A C 1
ATOM 785 O O . SER A 1 98 ? 24.249 3.083 -6.202 1.00 64.94 98 SER A O 1
ATOM 787 N N . THR A 1 99 ? 23.412 4.748 -4.954 1.00 60.22 99 THR A N 1
ATOM 788 C CA . THR A 1 99 ? 24.032 5.838 -5.709 1.00 60.22 99 THR A CA 1
ATOM 789 C C . THR A 1 99 ? 25.441 6.090 -5.156 1.00 60.22 99 THR A C 1
ATOM 791 O O . THR A 1 99 ? 25.567 6.440 -3.980 1.00 60.22 99 THR A O 1
ATOM 794 N N . PRO A 1 100 ? 26.521 5.897 -5.937 1.00 51.03 100 PRO A N 1
ATOM 795 C CA . PRO A 1 100 ? 27.877 6.070 -5.428 1.00 51.03 100 PRO A CA 1
ATOM 796 C C . PRO A 1 100 ? 28.129 7.536 -5.045 1.00 51.03 100 PRO A C 1
ATOM 798 O O . PRO A 1 100 ? 28.144 8.424 -5.894 1.00 51.03 100 PRO A O 1
ATOM 801 N N . LEU A 1 101 ? 28.353 7.783 -3.751 1.00 44.78 101 LEU A N 1
ATOM 802 C CA . LEU A 1 101 ? 28.847 9.056 -3.227 1.00 44.78 101 LEU A CA 1
ATOM 803 C C . LEU A 1 101 ? 30.271 9.290 -3.750 1.00 44.78 101 LEU A C 1
ATOM 805 O O . LEU A 1 101 ? 31.231 8.706 -3.244 1.00 44.78 101 LEU A O 1
ATOM 809 N N . THR A 1 102 ? 30.437 10.151 -4.753 1.00 43.88 102 THR A N 1
ATOM 810 C CA . THR A 1 102 ? 31.766 10.622 -5.158 1.00 43.88 102 THR A CA 1
ATOM 811 C C . THR A 1 102 ? 32.280 11.627 -4.130 1.00 43.88 102 THR A C 1
ATOM 813 O O . THR A 1 102 ? 31.990 12.820 -4.208 1.00 43.88 102 THR A O 1
ATOM 816 N N . LEU A 1 103 ? 33.057 11.149 -3.158 1.00 35.22 103 LEU A N 1
ATOM 817 C CA . LEU A 1 103 ? 33.962 11.988 -2.374 1.00 35.22 103 LEU A CA 1
ATOM 818 C C . LEU A 1 103 ? 35.043 12.518 -3.329 1.00 35.22 103 LEU A C 1
ATOM 820 O O . LEU A 1 103 ? 35.945 11.782 -3.725 1.00 35.22 103 LEU A O 1
ATOM 824 N N . ILE A 1 104 ? 34.936 13.786 -3.732 1.00 41.66 104 ILE A N 1
ATOM 825 C CA . ILE A 1 104 ? 36.013 14.471 -4.453 1.00 41.66 104 ILE A CA 1
ATOM 826 C C . ILE A 1 104 ? 37.122 14.751 -3.434 1.00 41.66 104 ILE A C 1
ATOM 828 O O . ILE A 1 104 ? 37.102 15.754 -2.722 1.00 41.66 104 ILE A O 1
ATOM 832 N N . THR A 1 105 ? 38.089 13.842 -3.334 1.00 32.47 105 THR A N 1
ATOM 833 C CA . THR A 1 105 ? 39.361 14.124 -2.666 1.00 32.47 105 THR A CA 1
ATOM 834 C C . THR A 1 105 ? 40.150 15.055 -3.580 1.00 32.47 105 THR A C 1
ATOM 836 O O . THR A 1 105 ? 40.726 14.612 -4.570 1.00 32.47 105 THR A O 1
ATOM 839 N N . TYR A 1 106 ? 40.168 16.352 -3.276 1.00 38.25 106 TYR A N 1
ATOM 840 C CA . TYR A 1 106 ? 41.090 17.283 -3.922 1.00 38.25 106 TYR A CA 1
ATOM 841 C C . TYR A 1 106 ? 42.515 16.945 -3.467 1.00 38.25 106 TYR A C 1
ATOM 843 O O . TYR A 1 106 ? 42.966 17.398 -2.415 1.00 38.25 106 TYR A O 1
ATOM 851 N N . THR A 1 107 ? 43.239 16.130 -4.233 1.00 33.09 107 THR A N 1
ATOM 852 C CA . THR A 1 107 ? 44.695 16.057 -4.106 1.00 33.09 107 THR A CA 1
ATOM 853 C C . THR A 1 107 ? 45.264 17.340 -4.699 1.00 33.09 107 THR A C 1
ATOM 855 O O . THR A 1 107 ? 45.279 17.527 -5.914 1.00 33.09 107 THR A O 1
ATOM 858 N N . ALA A 1 108 ? 45.680 18.267 -3.835 1.00 40.50 108 ALA A N 1
ATOM 859 C CA . ALA A 1 108 ? 46.434 19.442 -4.245 1.00 40.50 108 ALA A CA 1
ATOM 860 C C . ALA A 1 108 ? 47.819 18.995 -4.738 1.00 40.50 108 ALA A C 1
ATOM 862 O O . ALA A 1 108 ? 48.772 18.929 -3.964 1.00 40.50 108 ALA A O 1
ATOM 863 N N . GLU A 1 109 ? 47.931 18.661 -6.021 1.00 40.66 109 GLU A N 1
ATOM 864 C CA . GLU A 1 109 ? 49.224 18.473 -6.670 1.00 40.66 109 GLU A CA 1
ATOM 865 C C . GLU A 1 109 ? 49.745 19.834 -7.130 1.00 40.66 109 GLU A C 1
ATOM 867 O O . GLU A 1 109 ? 49.347 20.408 -8.143 1.00 40.66 109 GLU A O 1
ATOM 872 N N . SER A 1 110 ? 50.651 20.381 -6.327 1.00 50.88 110 SER A N 1
ATOM 873 C CA . SER A 1 110 ? 51.560 21.433 -6.748 1.00 50.88 110 SER A CA 1
ATOM 874 C C . SER A 1 110 ? 52.413 20.928 -7.914 1.00 50.88 110 SER A C 1
ATOM 876 O O . SER A 1 110 ? 53.246 20.049 -7.694 1.00 50.88 110 SER A O 1
ATOM 878 N N . SER A 1 111 ? 52.264 21.497 -9.115 1.00 41.47 111 SER A N 1
ATOM 879 C CA . SER A 1 111 ? 53.374 22.036 -9.926 1.00 41.47 111 SER A CA 1
ATOM 880 C C . SER A 1 111 ? 52.926 22.486 -11.323 1.00 41.47 111 SER A C 1
ATOM 882 O O . SER A 1 111 ? 52.362 21.748 -12.118 1.00 41.47 111 SER A O 1
ATOM 884 N N . THR A 1 112 ? 53.250 23.746 -11.587 1.00 50.44 112 THR A N 1
ATOM 885 C CA . THR A 1 112 ? 53.483 24.440 -12.860 1.00 50.44 112 THR A CA 1
ATOM 886 C C . THR A 1 112 ? 53.699 23.577 -14.117 1.00 50.44 112 THR A C 1
ATOM 888 O O . THR A 1 112 ? 54.789 23.056 -14.329 1.00 50.44 112 THR A O 1
ATOM 891 N N . THR A 1 113 ? 52.697 23.519 -14.998 1.00 35.84 113 THR A N 1
ATOM 892 C CA . THR A 1 113 ? 52.711 23.829 -16.454 1.00 35.84 113 THR A CA 1
ATOM 893 C C . THR A 1 113 ? 51.465 23.212 -17.091 1.00 35.84 113 THR A C 1
ATOM 895 O O . THR A 1 113 ? 51.258 22.006 -17.046 1.00 35.84 113 THR A O 1
ATOM 898 N N . ILE A 1 114 ? 50.594 24.052 -17.657 1.00 44.91 114 ILE A N 1
ATOM 899 C CA . ILE A 1 114 ? 49.354 23.606 -18.297 1.00 44.91 114 ILE A CA 1
ATOM 900 C C . ILE A 1 114 ? 49.675 23.287 -19.759 1.00 44.91 114 ILE A C 1
ATOM 902 O O . ILE A 1 114 ? 49.625 24.168 -20.614 1.00 44.91 114 ILE A O 1
ATOM 906 N N . ASN A 1 115 ? 50.009 22.029 -20.037 1.00 37.03 115 ASN A N 1
ATOM 907 C CA . ASN A 1 115 ? 49.865 21.469 -21.377 1.00 37.03 115 ASN A CA 1
ATOM 908 C C . ASN A 1 115 ? 48.450 20.897 -21.472 1.00 37.03 115 ASN A C 1
ATOM 910 O O . ASN A 1 115 ? 48.127 19.908 -20.815 1.00 37.03 115 ASN A O 1
ATOM 914 N N . ILE A 1 116 ? 47.588 21.552 -22.253 1.00 49.88 116 ILE A N 1
ATOM 915 C CA . ILE A 1 116 ? 46.261 21.029 -22.586 1.00 49.88 116 ILE A CA 1
ATOM 916 C C . ILE A 1 116 ? 46.444 20.017 -23.715 1.00 49.88 116 ILE A C 1
ATOM 918 O O . ILE A 1 116 ? 46.196 20.314 -24.881 1.00 49.88 116 ILE A O 1
ATOM 922 N N . ASP A 1 117 ? 46.890 18.818 -23.357 1.00 36.47 117 ASP A N 1
ATOM 923 C CA . ASP A 1 117 ? 46.683 17.648 -24.196 1.00 36.47 117 ASP A CA 1
ATOM 924 C C . ASP A 1 117 ? 45.302 17.089 -23.856 1.00 36.47 117 ASP A C 1
ATOM 926 O O . ASP A 1 117 ? 45.092 16.480 -22.805 1.00 36.47 117 ASP A O 1
ATOM 930 N N . VAL A 1 118 ? 44.332 17.320 -24.744 1.00 48.81 118 VAL A N 1
ATOM 931 C CA . VAL A 1 118 ? 43.021 16.663 -24.678 1.00 48.81 118 VAL A CA 1
ATOM 932 C C . VAL A 1 118 ? 43.217 15.193 -25.054 1.00 48.81 118 VAL A C 1
ATOM 934 O O . VAL A 1 118 ? 43.034 14.784 -26.197 1.00 48.81 118 VAL A O 1
ATOM 937 N N . GLN A 1 119 ? 43.644 14.396 -24.077 1.00 35.25 119 GLN A N 1
ATOM 938 C CA . GLN A 1 119 ? 43.560 12.940 -24.111 1.00 35.25 119 GLN A CA 1
ATOM 939 C C . GLN A 1 119 ? 42.095 12.545 -23.853 1.00 35.25 119 GLN A C 1
ATOM 941 O O . GLN A 1 119 ? 41.558 12.907 -22.805 1.00 35.25 119 GLN A O 1
ATOM 946 N N . PRO A 1 120 ? 41.423 11.794 -24.746 1.00 37.78 120 PRO A N 1
ATOM 947 C CA . PRO A 1 120 ? 39.992 11.510 -24.613 1.00 37.78 120 PRO A CA 1
ATOM 948 C C . PRO A 1 120 ? 39.637 10.498 -23.507 1.00 37.78 120 PRO A C 1
ATOM 950 O O . PRO A 1 120 ? 38.470 10.161 -23.348 1.00 37.78 120 PRO A O 1
ATOM 953 N N . ASN A 1 121 ? 40.603 10.008 -22.720 1.00 38.47 121 ASN A N 1
ATOM 954 C CA . ASN A 1 121 ? 40.443 8.735 -22.010 1.00 38.47 121 ASN A CA 1
ATOM 955 C C . ASN A 1 121 ? 40.710 8.775 -20.497 1.00 38.47 121 ASN A C 1
ATOM 957 O O . ASN A 1 121 ? 41.106 7.752 -19.961 1.00 38.47 121 ASN A O 1
ATOM 961 N N . ASN A 1 122 ? 40.522 9.897 -19.792 1.00 35.28 122 ASN A N 1
ATOM 962 C CA . ASN A 1 122 ? 40.675 9.926 -18.321 1.00 35.28 122 ASN A CA 1
ATOM 963 C C . ASN A 1 122 ? 39.715 10.891 -17.602 1.00 35.28 122 ASN A C 1
ATOM 965 O O . ASN A 1 122 ? 40.053 11.449 -16.560 1.00 35.28 122 ASN A O 1
ATOM 969 N N . TYR A 1 123 ? 38.494 11.074 -18.108 1.00 40.94 123 TYR A N 1
ATOM 970 C CA . TYR A 1 123 ? 37.432 11.610 -17.256 1.00 40.94 123 TYR A CA 1
ATOM 971 C C . TYR A 1 123 ? 36.913 10.478 -16.371 1.00 40.94 123 TYR A C 1
ATOM 973 O O . TYR A 1 123 ? 36.047 9.704 -16.770 1.00 40.94 123 TYR A O 1
ATOM 981 N N . ALA A 1 124 ? 37.457 10.376 -15.156 1.00 39.25 124 ALA A N 1
ATOM 982 C CA . ALA A 1 124 ? 36.710 9.768 -14.065 1.00 39.25 124 ALA A CA 1
ATOM 983 C C . ALA A 1 124 ? 35.377 10.536 -13.971 1.00 39.25 124 ALA A C 1
ATOM 985 O O . ALA A 1 124 ? 35.420 11.760 -13.816 1.00 39.25 124 ALA A O 1
ATOM 986 N N . PRO A 1 125 ? 34.210 9.888 -14.135 1.00 41.59 125 PRO A N 1
ATOM 987 C CA . PRO A 1 125 ? 32.940 10.596 -14.179 1.00 41.59 125 PRO A CA 1
ATOM 988 C C . PRO A 1 125 ? 32.596 11.096 -12.774 1.00 41.59 125 PRO A C 1
ATOM 990 O O . PRO A 1 125 ? 31.942 10.427 -11.979 1.00 41.59 125 PRO A O 1
ATOM 993 N N . SER A 1 126 ? 33.080 12.290 -12.445 1.00 49.69 126 SER A N 1
ATOM 994 C CA . SER A 1 126 ? 32.660 13.065 -11.289 1.00 49.69 126 SER A CA 1
ATOM 995 C C . SER A 1 126 ? 31.383 13.813 -11.658 1.00 49.69 126 SER A C 1
ATOM 997 O O . SER A 1 126 ? 31.445 14.959 -12.095 1.00 49.69 126 SER A O 1
ATOM 999 N N . THR A 1 127 ? 30.240 13.135 -11.573 1.00 42.41 127 THR A N 1
ATOM 1000 C CA . THR A 1 127 ? 28.904 13.689 -11.278 1.00 42.41 127 THR A CA 1
ATOM 1001 C C . THR A 1 127 ? 27.886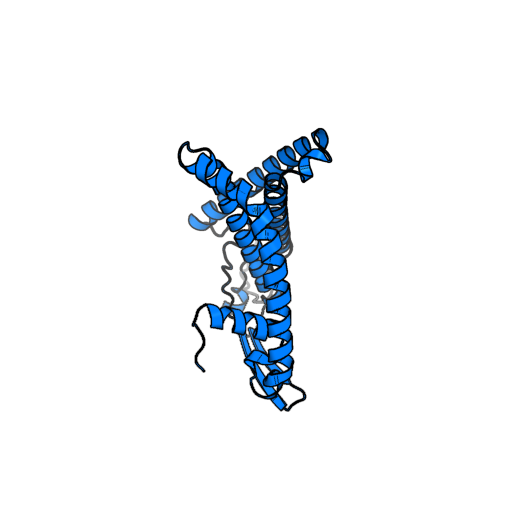 12.550 -11.338 1.00 42.41 127 THR A C 1
ATOM 1003 O O . THR A 1 127 ? 27.833 11.787 -12.299 1.00 42.41 127 THR A O 1
ATOM 1006 N N . LEU A 1 128 ? 27.091 12.422 -10.277 1.00 49.81 128 LEU A N 1
ATOM 1007 C CA . LEU A 1 128 ? 25.896 11.583 -10.204 1.00 49.81 128 LEU A CA 1
ATOM 1008 C C . LEU A 1 128 ? 24.853 12.088 -11.213 1.00 49.81 128 LEU A C 1
ATOM 1010 O O . LEU A 1 128 ? 23.950 12.831 -10.841 1.00 49.81 128 LEU A O 1
ATOM 1014 N N . ASP A 1 129 ? 24.984 11.728 -12.486 1.00 53.50 129 ASP A N 1
ATOM 1015 C CA . ASP A 1 129 ? 23.983 12.069 -13.496 1.00 53.50 129 ASP A CA 1
ATOM 1016 C C . ASP A 1 129 ? 23.676 10.843 -14.363 1.00 53.50 129 ASP A C 1
ATOM 1018 O O . ASP A 1 129 ? 24.339 10.521 -15.354 1.00 53.50 129 ASP A O 1
ATOM 1022 N N . PHE A 1 130 ? 22.679 10.088 -13.905 1.00 55.62 130 PHE A N 1
ATOM 1023 C CA . PHE A 1 130 ? 22.178 8.905 -14.590 1.00 55.62 130 PHE A CA 1
ATOM 1024 C C . PHE A 1 130 ? 21.626 9.315 -15.962 1.00 55.62 130 PHE A C 1
ATOM 1026 O O . PHE A 1 130 ? 20.746 10.170 -16.057 1.00 55.62 130 PHE A O 1
ATOM 1033 N N . GLY A 1 131 ? 22.148 8.703 -17.025 1.00 54.62 131 GLY A N 1
ATOM 1034 C CA . GLY A 1 131 ? 21.734 8.965 -18.404 1.00 54.62 131 GLY A CA 1
ATOM 1035 C C . GLY A 1 131 ? 22.542 10.024 -19.159 1.00 54.62 131 GLY A C 1
ATOM 1036 O O . GLY A 1 131 ? 22.379 10.119 -20.370 1.00 54.62 131 GLY A O 1
ATOM 1037 N N . ILE A 1 132 ? 23.467 10.773 -18.537 1.00 61.62 132 ILE A N 1
ATOM 1038 C CA . ILE A 1 132 ? 24.373 11.662 -19.303 1.00 61.62 132 ILE A CA 1
ATOM 1039 C C . ILE A 1 132 ? 25.376 10.860 -20.131 1.00 61.62 132 ILE A C 1
ATOM 1041 O O . ILE A 1 132 ? 25.629 11.201 -21.283 1.00 61.62 132 ILE A O 1
ATOM 1045 N N . LEU A 1 133 ? 25.892 9.759 -19.584 1.00 60.75 133 LEU A N 1
ATOM 1046 C CA . LEU A 1 133 ? 26.773 8.858 -20.330 1.00 60.75 133 LEU A CA 1
ATOM 1047 C C . LEU A 1 133 ? 26.059 8.225 -21.532 1.00 60.75 133 LEU A C 1
ATOM 1049 O O . LEU A 1 133 ? 26.694 7.990 -22.548 1.00 60.75 133 LEU A O 1
ATOM 1053 N N . GLU A 1 134 ? 24.744 8.024 -21.447 1.00 61.28 134 GLU A N 1
ATOM 1054 C CA . GLU A 1 134 ? 23.908 7.465 -22.523 1.00 61.28 134 GLU A CA 1
ATOM 1055 C C . GLU A 1 134 ? 23.496 8.539 -23.543 1.00 61.28 134 GLU A C 1
ATOM 1057 O O . GLU A 1 134 ? 23.350 8.262 -24.731 1.00 61.28 134 GLU A O 1
ATOM 1062 N N . LEU A 1 135 ? 23.348 9.793 -23.091 1.00 63.66 135 LEU A N 1
ATOM 1063 C CA . LEU A 1 135 ? 23.218 10.965 -23.963 1.00 63.66 135 LEU A CA 1
ATOM 1064 C C . LEU A 1 135 ? 24.515 11.245 -24.736 1.00 63.66 135 LEU A C 1
ATOM 1066 O O . LEU A 1 135 ? 24.461 11.794 -25.836 1.00 63.66 135 LEU A O 1
ATOM 1070 N N . GLN A 1 136 ? 25.668 10.900 -24.157 1.00 69.25 136 GLN A N 1
ATOM 1071 C CA . GLN A 1 136 ? 26.988 11.128 -24.743 1.00 69.25 136 GLN A CA 1
ATOM 1072 C C . GLN A 1 136 ? 27.480 9.939 -25.587 1.00 69.25 136 GLN A C 1
ATOM 1074 O O . GLN A 1 136 ? 28.117 10.161 -26.616 1.00 69.25 136 GLN A O 1
ATOM 1079 N N . ASP A 1 137 ? 27.158 8.703 -25.199 1.00 67.62 137 ASP A N 1
ATOM 1080 C CA . ASP A 1 137 ? 27.448 7.474 -25.937 1.00 67.62 137 ASP A CA 1
ATOM 1081 C C . ASP A 1 137 ? 26.199 6.583 -26.035 1.00 67.62 137 ASP A C 1
ATOM 1083 O O . ASP A 1 137 ? 25.770 5.941 -25.076 1.00 67.62 137 ASP A O 1
ATOM 1087 N N . SER A 1 138 ? 25.641 6.504 -27.245 1.00 72.56 138 SER A N 1
ATOM 1088 C CA . SER A 1 138 ? 24.450 5.703 -27.550 1.00 72.56 138 SER A CA 1
ATOM 1089 C C . SER A 1 138 ? 24.672 4.187 -27.421 1.00 72.56 138 SER A C 1
ATOM 1091 O O . SER A 1 138 ? 23.699 3.436 -27.515 1.00 72.56 138 SER A O 1
ATOM 1093 N N . ASN A 1 139 ? 25.914 3.717 -27.264 1.00 79.31 139 ASN A N 1
ATOM 1094 C CA . ASN A 1 139 ? 26.232 2.288 -27.175 1.00 79.31 139 ASN A CA 1
ATOM 1095 C C . ASN A 1 139 ? 26.279 1.754 -25.737 1.00 79.31 139 ASN A C 1
ATOM 1097 O O . ASN A 1 139 ? 26.456 0.550 -25.539 1.00 79.31 139 ASN A O 1
ATOM 1101 N N . VAL A 1 140 ? 26.130 2.621 -24.736 1.00 72.06 140 VAL A N 1
ATOM 1102 C CA . VAL A 1 140 ? 26.146 2.239 -23.322 1.00 72.06 140 VAL A CA 1
ATOM 1103 C C . VAL A 1 140 ? 24.711 2.101 -22.815 1.00 72.06 140 VAL A C 1
ATOM 1105 O O . VAL A 1 140 ? 23.877 2.971 -23.045 1.00 72.06 140 VAL A O 1
ATOM 1108 N N . TYR A 1 141 ? 24.419 0.996 -22.124 1.00 73.69 141 TYR A N 1
ATOM 1109 C CA . TYR A 1 141 ? 23.124 0.738 -21.487 1.00 73.69 141 TYR A CA 1
ATOM 1110 C C . TYR A 1 141 ? 23.297 0.614 -19.972 1.00 73.69 141 TYR A C 1
ATOM 1112 O O . TYR A 1 141 ? 24.020 -0.269 -19.503 1.00 73.69 141 TYR A O 1
ATOM 1120 N N . THR A 1 142 ? 22.603 1.458 -19.210 1.00 73.06 142 THR A N 1
ATOM 1121 C CA . THR A 1 142 ? 22.516 1.363 -17.749 1.00 73.06 142 THR A CA 1
ATOM 1122 C C . THR A 1 142 ? 21.236 0.642 -17.356 1.00 73.06 142 THR A C 1
ATOM 1124 O O . THR A 1 142 ? 20.127 1.060 -17.693 1.00 73.06 142 THR A O 1
ATOM 1127 N N . ASP A 1 143 ? 21.366 -0.434 -16.581 1.00 75.31 143 ASP A N 1
ATOM 1128 C CA . ASP A 1 143 ? 20.196 -1.120 -16.048 1.00 75.31 143 ASP A CA 1
ATOM 1129 C C . ASP A 1 143 ? 19.562 -0.321 -14.895 1.00 75.31 143 ASP A C 1
ATOM 1131 O O . ASP A 1 143 ? 20.043 -0.318 -13.761 1.00 75.31 143 ASP A O 1
ATOM 1135 N N . LEU A 1 144 ? 18.451 0.358 -15.191 1.00 77.56 144 LEU A N 1
ATOM 1136 C CA . LEU A 1 144 ? 17.632 1.079 -14.210 1.00 77.56 144 LEU A CA 1
ATOM 1137 C C . LEU A 1 144 ? 16.447 0.250 -13.700 1.00 77.56 144 LEU A C 1
ATOM 1139 O O . LEU A 1 144 ? 15.636 0.751 -12.917 1.00 77.56 144 LEU A O 1
ATOM 1143 N N . GLN A 1 145 ? 16.304 -1.008 -14.126 1.00 81.31 145 GLN A N 1
ATOM 1144 C CA . GLN A 1 145 ? 15.119 -1.810 -13.832 1.00 81.31 145 GLN A CA 1
ATOM 1145 C C . GLN A 1 145 ? 14.942 -2.034 -12.329 1.00 81.31 145 GLN A C 1
ATOM 1147 O O . GLN A 1 145 ? 13.838 -1.872 -11.809 1.00 81.31 145 GLN A O 1
ATOM 1152 N N . GLN A 1 146 ? 16.017 -2.377 -11.620 1.00 81.12 146 GLN A N 1
ATOM 1153 C CA . GLN A 1 146 ? 15.950 -2.643 -10.184 1.00 81.12 146 GLN A CA 1
ATOM 1154 C C . GLN A 1 146 ? 15.600 -1.379 -9.385 1.00 81.12 146 GLN A C 1
ATOM 1156 O O . GLN A 1 146 ? 14.732 -1.424 -8.513 1.00 81.12 146 GLN A O 1
ATOM 1161 N N . ILE A 1 147 ? 16.198 -0.240 -9.743 1.00 80.81 147 ILE A N 1
ATOM 1162 C CA . ILE A 1 147 ? 15.889 1.064 -9.140 1.00 80.81 147 ILE A CA 1
ATOM 1163 C C . ILE A 1 147 ? 14.423 1.436 -9.410 1.00 80.81 147 ILE A C 1
ATOM 1165 O O . ILE A 1 147 ? 13.726 1.916 -8.516 1.00 80.81 147 ILE A O 1
ATOM 1169 N N . ALA A 1 148 ? 13.919 1.154 -10.616 1.00 81.94 148 ALA A N 1
ATOM 1170 C CA . ALA A 1 148 ? 12.532 1.426 -10.976 1.00 81.94 148 ALA A CA 1
ATOM 1171 C C . ALA A 1 148 ? 11.524 0.604 -10.164 1.00 81.94 148 ALA A C 1
ATOM 1173 O O . ALA A 1 148 ? 10.441 1.090 -9.825 1.00 81.94 148 ALA A O 1
ATOM 1174 N N . LEU A 1 149 ? 11.860 -0.657 -9.883 1.00 85.25 149 LEU A N 1
ATOM 1175 C CA . LEU A 1 149 ? 11.034 -1.545 -9.072 1.00 85.25 149 LEU A CA 1
ATOM 1176 C C . LEU A 1 149 ? 11.006 -1.088 -7.612 1.00 85.25 149 LEU A C 1
ATOM 1178 O O . LEU A 1 149 ? 9.922 -0.996 -7.036 1.00 85.25 149 LEU A O 1
ATOM 1182 N N . ASP A 1 150 ? 12.163 -0.743 -7.049 1.00 85.88 150 ASP A N 1
ATOM 1183 C CA . ASP A 1 150 ? 12.270 -0.236 -5.680 1.00 85.88 150 ASP A CA 1
ATOM 1184 C C . ASP A 1 150 ? 11.500 1.095 -5.514 1.00 85.88 150 ASP A C 1
ATOM 1186 O O . ASP A 1 150 ? 10.699 1.230 -4.587 1.00 85.88 150 ASP A O 1
ATOM 1190 N N . ASP A 1 151 ? 11.619 2.047 -6.452 1.00 85.44 151 ASP A N 1
ATOM 1191 C CA . ASP A 1 151 ? 10.856 3.311 -6.409 1.00 85.44 151 ASP A CA 1
ATOM 1192 C C . ASP A 1 151 ? 9.338 3.084 -6.527 1.00 85.44 151 ASP A C 1
ATOM 1194 O O . ASP A 1 151 ? 8.543 3.710 -5.816 1.00 85.44 151 ASP A O 1
ATOM 1198 N N . ARG A 1 152 ? 8.908 2.138 -7.373 1.00 87.62 152 ARG A N 1
ATOM 1199 C CA . ARG A 1 152 ? 7.493 1.759 -7.473 1.00 87.62 152 ARG A CA 1
ATOM 1200 C C . ARG A 1 152 ? 6.969 1.196 -6.153 1.00 87.62 152 ARG A C 1
ATOM 1202 O O . ARG A 1 152 ? 5.870 1.569 -5.741 1.00 87.62 152 ARG A O 1
ATOM 1209 N N . LEU A 1 153 ? 7.723 0.309 -5.507 1.00 90.25 153 LEU A N 1
ATOM 1210 C CA . LEU A 1 153 ? 7.338 -0.270 -4.220 1.00 90.25 153 LEU A CA 1
ATOM 1211 C C . LEU A 1 153 ? 7.252 0.808 -3.134 1.00 90.25 153 LEU A C 1
ATOM 1213 O O . LEU A 1 153 ? 6.254 0.859 -2.415 1.00 90.25 153 LEU A O 1
ATOM 1217 N N . ALA A 1 154 ? 8.219 1.729 -3.077 1.00 89.12 154 ALA A N 1
ATOM 1218 C CA . ALA A 1 154 ? 8.185 2.856 -2.147 1.00 89.12 154 ALA A CA 1
ATOM 1219 C C . ALA A 1 154 ? 6.932 3.728 -2.349 1.00 89.12 154 ALA A C 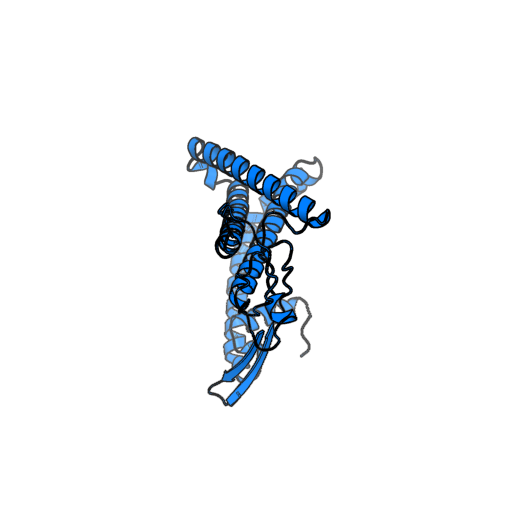1
ATOM 1221 O O . ALA A 1 154 ? 6.219 4.023 -1.390 1.00 89.12 154 ALA A O 1
ATOM 1222 N N . LYS A 1 155 ? 6.592 4.080 -3.599 1.00 89.25 155 LYS A N 1
ATOM 1223 C CA . LYS A 1 155 ? 5.368 4.840 -3.927 1.00 89.25 155 LYS A CA 1
ATOM 1224 C C . LYS A 1 155 ? 4.092 4.115 -3.496 1.00 89.25 155 LYS A C 1
ATOM 1226 O O . LYS A 1 155 ? 3.184 4.746 -2.958 1.00 89.25 155 LYS A O 1
ATOM 1231 N N . GLN A 1 156 ? 4.015 2.800 -3.702 1.00 92.44 156 GLN A N 1
ATOM 1232 C CA . GLN A 1 156 ? 2.868 1.997 -3.264 1.00 92.44 156 GLN A CA 1
ATOM 1233 C C . GLN A 1 156 ? 2.742 1.972 -1.734 1.00 92.44 156 GLN A C 1
ATOM 1235 O O . GLN A 1 156 ? 1.636 2.115 -1.214 1.00 92.44 156 GLN A O 1
ATOM 1240 N N . MET A 1 157 ? 3.857 1.863 -1.009 1.00 92.94 157 MET A N 1
ATOM 1241 C CA . MET A 1 157 ? 3.869 1.924 0.456 1.00 92.94 157 MET A CA 1
ATOM 1242 C C . MET A 1 157 ? 3.446 3.299 0.983 1.00 92.94 157 MET A C 1
ATOM 1244 O O . MET A 1 157 ? 2.605 3.366 1.879 1.00 92.94 157 MET A O 1
ATOM 1248 N N . TYR A 1 158 ? 3.938 4.392 0.390 1.00 91.56 158 TYR A N 1
ATOM 1249 C CA . TYR A 1 158 ? 3.483 5.743 0.734 1.00 91.56 158 TYR A CA 1
ATOM 1250 C C . TYR A 1 158 ? 1.987 5.936 0.470 1.00 91.56 158 TYR A C 1
ATOM 1252 O O . TYR A 1 158 ? 1.297 6.533 1.293 1.00 91.56 158 TYR A O 1
ATOM 1260 N N . ALA A 1 159 ? 1.460 5.399 -0.635 1.00 93.50 159 ALA A N 1
ATOM 1261 C CA . ALA A 1 159 ? 0.032 5.469 -0.934 1.00 93.50 159 ALA A CA 1
ATOM 1262 C C . ALA A 1 159 ? -0.813 4.719 0.114 1.00 93.50 159 ALA A C 1
ATOM 1264 O O . ALA A 1 159 ? -1.821 5.245 0.585 1.00 93.50 159 ALA A O 1
ATOM 1265 N N . LEU A 1 160 ? -0.384 3.524 0.535 1.00 93.06 160 LEU A N 1
ATOM 1266 C CA . LEU A 1 160 ? -1.061 2.756 1.588 1.00 93.06 160 LEU A CA 1
ATOM 1267 C C . LEU A 1 160 ? -0.993 3.452 2.953 1.00 93.06 160 LEU A C 1
ATOM 1269 O O . LEU A 1 160 ? -1.994 3.495 3.676 1.00 93.06 160 LEU A O 1
ATOM 1273 N N . ALA A 1 161 ? 0.155 4.043 3.289 1.00 91.88 161 ALA A N 1
ATOM 1274 C CA . ALA A 1 161 ? 0.302 4.860 4.487 1.00 91.88 161 ALA A CA 1
ATOM 1275 C C . ALA A 1 161 ? -0.635 6.079 4.449 1.00 91.88 161 ALA A C 1
ATOM 1277 O O . ALA A 1 161 ? -1.347 6.333 5.418 1.00 91.88 161 ALA A O 1
ATOM 1278 N N . ALA A 1 162 ? -0.712 6.787 3.318 1.00 92.19 162 ALA A N 1
ATOM 1279 C CA . ALA A 1 162 ? -1.583 7.950 3.147 1.00 92.19 162 ALA A CA 1
ATOM 1280 C C . ALA A 1 162 ? -3.074 7.597 3.294 1.00 92.19 162 ALA A C 1
ATOM 1282 O O . ALA A 1 162 ? -3.823 8.323 3.955 1.00 92.19 162 ALA A O 1
ATOM 1283 N N . VAL A 1 163 ? -3.508 6.462 2.736 1.00 93.00 163 VAL A N 1
ATOM 1284 C CA . VAL A 1 163 ? -4.878 5.955 2.916 1.00 93.00 163 VAL A CA 1
ATOM 1285 C C . VAL A 1 163 ? -5.138 5.622 4.385 1.00 93.00 163 VAL A C 1
ATOM 1287 O O . VAL A 1 163 ? -6.165 6.025 4.927 1.00 93.00 163 VAL A O 1
ATOM 1290 N N . SER A 1 164 ? -4.195 4.963 5.060 1.00 90.56 164 SER A N 1
ATOM 1291 C CA . SER A 1 164 ? -4.323 4.627 6.485 1.00 90.56 164 SER A CA 1
ATOM 1292 C C . SER A 1 164 ? -4.434 5.885 7.359 1.00 90.56 164 SER A C 1
ATOM 1294 O O . SER A 1 164 ? -5.332 5.985 8.193 1.00 90.56 164 SER A O 1
ATOM 1296 N N . ILE A 1 165 ? -3.612 6.907 7.105 1.00 89.94 165 ILE A N 1
ATOM 1297 C CA . ILE A 1 165 ? -3.689 8.209 7.792 1.00 89.94 165 ILE A CA 1
ATOM 1298 C C . ILE A 1 165 ? -5.028 8.906 7.504 1.00 89.94 165 ILE A C 1
ATOM 1300 O O . ILE A 1 165 ? -5.639 9.483 8.404 1.00 89.94 165 ILE A O 1
ATOM 1304 N N . SER A 1 166 ? -5.537 8.807 6.274 1.00 89.81 166 SER A N 1
ATOM 1305 C CA . SER A 1 166 ? -6.847 9.363 5.905 1.00 89.81 166 SER A CA 1
ATOM 1306 C C . SER A 1 166 ? -7.991 8.680 6.661 1.00 89.81 166 SER A C 1
ATOM 1308 O O . SER A 1 166 ? -8.939 9.340 7.084 1.00 89.81 166 SER A O 1
ATOM 1310 N N . VAL A 1 167 ? -7.892 7.371 6.914 1.00 89.38 167 VAL A N 1
ATOM 1311 C CA . VAL A 1 167 ? -8.836 6.660 7.788 1.00 89.38 167 VAL A CA 1
ATOM 1312 C C . VAL A 1 167 ? -8.707 7.150 9.232 1.00 89.38 167 VAL A C 1
ATOM 1314 O O . VAL A 1 167 ? -9.731 7.366 9.878 1.00 89.38 167 VAL A O 1
ATOM 1317 N N . LYS A 1 168 ? -7.497 7.429 9.737 1.00 85.25 168 LYS A N 1
ATOM 1318 C CA . LYS A 1 168 ? -7.308 8.026 11.075 1.00 85.25 168 LYS A CA 1
ATOM 1319 C C . LYS A 1 168 ? -7.994 9.390 11.193 1.00 85.25 168 LYS A C 1
ATOM 1321 O O . LYS A 1 168 ? -8.605 9.672 12.224 1.00 85.25 168 LYS A O 1
ATOM 1326 N N . LEU A 1 169 ? -7.985 10.205 10.133 1.00 85.31 169 LEU A N 1
ATOM 1327 C CA . LEU A 1 169 ? -8.680 11.499 10.107 1.00 85.31 169 LEU A CA 1
ATOM 1328 C C . LEU A 1 169 ? -10.181 11.367 10.432 1.00 85.31 169 LEU A C 1
ATOM 1330 O O . LEU A 1 169 ? -10.753 12.233 11.098 1.00 85.31 169 LEU A O 1
ATOM 1334 N N . SER A 1 170 ? -10.811 10.250 10.051 1.00 83.50 170 SER A N 1
ATOM 1335 C CA . SER A 1 170 ? -12.223 9.981 10.358 1.00 83.50 170 SER A CA 1
ATOM 1336 C C . SER A 1 170 ? -12.518 9.926 11.864 1.00 83.50 170 SER A C 1
ATOM 1338 O O . SER A 1 170 ? -13.604 10.329 12.281 1.00 83.50 170 SER A O 1
ATOM 1340 N N . LYS A 1 171 ? -11.546 9.533 12.704 1.00 82.81 171 LYS A N 1
ATOM 1341 C CA . LYS A 1 171 ? -11.673 9.543 14.173 1.00 82.81 171 LYS A CA 1
ATOM 1342 C C . LYS A 1 171 ? -11.857 10.962 14.710 1.00 82.81 171 LYS A C 1
ATOM 1344 O O . LYS A 1 171 ? -12.654 11.181 15.620 1.00 82.81 171 LYS A O 1
ATOM 1349 N N . PHE A 1 172 ? -11.155 11.933 14.131 1.00 82.88 172 PHE A N 1
ATOM 1350 C CA . PHE A 1 172 ? -11.277 13.335 14.529 1.00 82.88 172 PHE A CA 1
ATOM 1351 C C . PHE A 1 172 ? -12.607 13.932 14.062 1.00 82.88 172 PHE A C 1
ATOM 1353 O O . PHE A 1 172 ? -13.263 14.649 14.818 1.00 82.88 172 PHE A O 1
ATOM 1360 N N . ILE A 1 173 ? -13.063 13.551 12.866 1.00 82.12 173 ILE A N 1
ATOM 1361 C CA . ILE A 1 173 ? -14.382 13.926 12.334 1.00 82.12 173 ILE A CA 1
ATOM 1362 C C . ILE A 1 173 ? -15.513 13.334 13.198 1.00 82.12 173 ILE A C 1
ATOM 1364 O O . ILE A 1 173 ? -16.504 14.007 13.482 1.00 82.12 173 ILE A O 1
ATOM 1368 N N . ALA A 1 174 ? -15.342 12.107 13.697 1.00 80.00 174 ALA A N 1
ATOM 1369 C CA . ALA A 1 174 ? -16.289 11.425 14.581 1.00 80.00 174 ALA A CA 1
ATOM 1370 C C . ALA A 1 174 ? -16.515 12.118 15.939 1.00 80.00 174 ALA A C 1
ATOM 1372 O O . ALA A 1 174 ? -17.497 11.818 16.622 1.00 80.00 174 ALA A O 1
ATOM 1373 N N . SER A 1 175 ? -15.645 13.055 16.331 1.00 80.31 175 SER A N 1
ATOM 1374 C CA . SER A 1 175 ? -15.792 13.836 17.565 1.00 80.31 175 SER A CA 1
ATOM 1375 C C . SER A 1 175 ? -16.919 14.884 17.486 1.00 80.31 175 SER A C 1
ATOM 1377 O O . SER A 1 175 ? -17.399 15.366 18.514 1.00 80.31 175 SER A O 1
ATOM 1379 N N . LEU A 1 176 ? -17.397 15.218 16.279 1.00 85.31 176 LEU A N 1
ATOM 1380 C CA . LEU A 1 176 ? -18.466 16.200 16.075 1.00 85.31 176 LEU A CA 1
ATOM 1381 C C . LEU A 1 176 ? -19.831 15.694 16.593 1.00 85.31 176 LEU A C 1
ATOM 1383 O O . LEU A 1 176 ? -20.178 14.525 16.395 1.00 85.31 176 LEU A O 1
ATOM 1387 N N . PRO A 1 177 ? -20.659 16.567 17.206 1.00 82.31 177 PRO A N 1
ATOM 1388 C CA . PRO A 1 177 ? -21.860 16.166 17.947 1.00 82.31 177 PRO A CA 1
ATOM 1389 C C . PRO A 1 177 ? -22.888 15.389 17.110 1.00 82.31 177 PRO A C 1
ATOM 1391 O O . PRO A 1 177 ? -23.448 14.409 17.597 1.00 82.31 177 PRO A O 1
ATOM 1394 N N . TYR A 1 178 ? -23.097 15.766 15.844 1.00 84.38 178 TYR A N 1
ATOM 1395 C CA . TYR A 1 178 ? -24.025 15.068 14.943 1.00 84.38 178 TYR A CA 1
ATOM 1396 C C . TYR A 1 178 ? -23.487 13.709 14.457 1.00 84.38 178 TYR A C 1
ATOM 1398 O O . TYR A 1 178 ? -24.243 12.749 14.328 1.00 84.38 178 TYR A O 1
ATOM 1406 N N . ILE A 1 179 ? -22.174 13.598 14.235 1.00 85.75 179 ILE A N 1
ATOM 1407 C CA . ILE A 1 179 ? -21.525 12.387 13.701 1.00 85.75 179 ILE A CA 1
ATOM 1408 C C . ILE A 1 179 ? -21.359 11.326 14.796 1.00 85.75 179 ILE A C 1
ATOM 1410 O O . ILE A 1 179 ? -21.448 10.126 14.533 1.00 85.75 179 ILE A O 1
ATOM 1414 N N . LYS A 1 180 ? -21.217 11.748 16.056 1.00 85.62 180 LYS A N 1
ATOM 1415 C CA . LYS A 1 180 ? -21.084 10.853 17.210 1.00 85.62 180 LYS A CA 1
ATOM 1416 C C . LYS A 1 180 ? -22.252 9.868 17.353 1.00 85.62 180 LYS A C 1
ATOM 1418 O O . LYS A 1 180 ? -22.036 8.716 17.731 1.00 85.62 180 LYS A O 1
ATOM 1423 N N . LEU A 1 181 ? -23.480 10.291 17.030 1.00 87.25 181 LEU A N 1
ATOM 1424 C CA . LEU A 1 181 ? -24.654 9.409 17.046 1.00 87.25 181 LEU A CA 1
ATOM 1425 C C . LEU A 1 181 ? -24.550 8.321 15.964 1.00 87.25 181 LEU A C 1
ATOM 1427 O O . LEU A 1 181 ? -24.816 7.151 16.241 1.00 87.25 181 LEU A O 1
ATOM 1431 N N . LEU A 1 182 ? -24.105 8.697 14.761 1.00 87.06 182 LEU A N 1
ATOM 1432 C CA . LEU A 1 182 ? -23.900 7.781 13.637 1.00 87.06 182 LEU A CA 1
ATOM 1433 C C . LEU A 1 182 ? -22.829 6.738 13.969 1.00 87.06 182 LEU A C 1
ATOM 1435 O O . LEU A 1 182 ? -23.056 5.545 13.785 1.00 87.06 182 LEU A O 1
ATOM 1439 N N . VAL A 1 183 ? -21.701 7.159 14.544 1.00 86.12 183 VAL A N 1
ATOM 1440 C CA . VAL A 1 183 ? -20.617 6.246 14.946 1.00 86.12 183 VAL A CA 1
ATOM 1441 C C . VAL A 1 183 ? -21.071 5.286 16.047 1.00 86.12 183 VAL A C 1
ATOM 1443 O O . VAL A 1 183 ? -20.737 4.104 16.008 1.00 86.12 183 VAL A O 1
ATOM 1446 N N . LYS A 1 184 ? -21.894 5.748 16.998 1.00 86.31 184 LYS A N 1
ATOM 1447 C CA . LYS A 1 184 ? -22.482 4.876 18.026 1.00 86.31 184 LYS A CA 1
ATOM 1448 C C . LYS A 1 184 ? -23.424 3.832 17.419 1.00 86.31 184 LYS A C 1
ATOM 1450 O O . LYS A 1 184 ? -23.396 2.680 17.843 1.00 86.31 184 LYS A O 1
ATOM 1455 N N . SER A 1 185 ? -24.233 4.215 16.430 1.00 90.31 185 SER A N 1
ATOM 1456 C CA . SER A 1 185 ? -25.095 3.278 15.700 1.00 90.31 185 SER A CA 1
ATOM 1457 C C . SER A 1 185 ? -24.272 2.258 14.907 1.00 90.31 185 SER A C 1
ATOM 1459 O O . SER A 1 185 ? -24.542 1.061 14.997 1.00 90.31 185 SER A O 1
ATOM 1461 N N . LEU A 1 186 ? -23.208 2.704 14.233 1.00 88.25 186 LEU A N 1
ATOM 1462 C CA . LEU A 1 186 ? -22.286 1.833 13.504 1.00 88.25 186 LEU A CA 1
ATOM 1463 C C . LEU A 1 186 ? -21.592 0.827 14.436 1.00 88.25 186 LEU A C 1
ATOM 1465 O O . LEU A 1 186 ? -21.499 -0.356 14.114 1.00 88.25 186 LEU A O 1
ATOM 1469 N N . HIS A 1 187 ? -21.173 1.266 15.626 1.00 85.94 187 HIS A N 1
ATOM 1470 C CA . HIS A 1 187 ? -20.602 0.379 16.639 1.00 85.94 187 HIS A CA 1
ATOM 1471 C C . HIS A 1 187 ? -21.636 -0.597 17.232 1.00 85.94 187 HIS A C 1
ATOM 1473 O O . HIS A 1 187 ? -21.288 -1.695 17.641 1.00 85.94 187 HIS A O 1
ATOM 1479 N N . GLY A 1 188 ? -22.922 -0.252 17.266 1.00 88.12 188 GLY A N 1
ATOM 1480 C CA . GLY A 1 188 ? -23.963 -1.230 17.599 1.00 88.12 188 GLY A CA 1
ATOM 1481 C C . GLY A 1 188 ? -24.133 -2.294 16.507 1.00 88.12 188 GLY A C 1
ATOM 1482 O O . GLY A 1 188 ? -24.374 -3.461 16.804 1.00 88.12 188 GLY A O 1
ATOM 1483 N N . ALA A 1 189 ? -23.977 -1.897 15.241 1.00 91.94 189 ALA A N 1
ATOM 1484 C CA . ALA A 1 189 ? -24.225 -2.751 14.083 1.00 91.94 189 ALA A CA 1
ATOM 1485 C C . ALA A 1 189 ? -23.045 -3.662 13.696 1.00 91.94 189 ALA A C 1
ATOM 1487 O O . ALA A 1 189 ? -23.276 -4.689 13.053 1.00 91.94 189 ALA A O 1
ATOM 1488 N N . TYR A 1 190 ? -21.798 -3.338 14.076 1.00 89.69 190 TYR A N 1
ATOM 1489 C CA . TYR A 1 190 ? -20.616 -4.062 13.572 1.00 89.69 190 TYR A CA 1
ATOM 1490 C C . TYR A 1 190 ? -20.663 -5.567 13.865 1.00 89.69 190 TYR A C 1
ATOM 1492 O O . TYR A 1 190 ? -20.221 -6.361 13.039 1.00 89.69 190 TYR A O 1
ATOM 1500 N N . GLN A 1 191 ? -21.207 -5.977 15.017 1.00 89.88 191 GLN A N 1
ATOM 1501 C CA . GLN A 1 191 ? -21.235 -7.388 15.406 1.00 89.88 191 GLN A CA 1
ATOM 1502 C C . GLN A 1 191 ? -22.183 -8.200 14.512 1.00 89.88 191 GLN A C 1
ATOM 1504 O O . GLN A 1 191 ? -21.837 -9.297 14.074 1.00 89.88 191 GLN A O 1
ATOM 1509 N N . GLN A 1 192 ? -23.363 -7.652 14.205 1.00 93.56 192 GLN A N 1
ATOM 1510 C CA . GLN A 1 192 ? -24.326 -8.291 13.303 1.00 93.56 192 GLN A CA 1
ATOM 1511 C C . GLN A 1 192 ? -23.819 -8.272 11.859 1.00 93.56 192 GLN A C 1
ATOM 1513 O O . GLN A 1 192 ? -23.908 -9.281 11.159 1.00 93.56 192 GLN A O 1
ATOM 1518 N N . PHE A 1 193 ? -23.221 -7.154 11.440 1.00 94.12 193 PHE A N 1
ATOM 1519 C CA . PHE A 1 193 ? -22.590 -7.039 10.131 1.00 94.12 193 PHE A CA 1
ATOM 1520 C C . PHE A 1 193 ? -21.451 -8.050 9.962 1.00 94.12 193 PHE A C 1
ATOM 1522 O O . PHE A 1 193 ? -21.366 -8.687 8.921 1.00 94.12 193 PHE A O 1
ATOM 1529 N N . GLY A 1 194 ? -20.624 -8.268 10.990 1.00 92.56 194 GLY A N 1
ATOM 1530 C CA . GLY A 1 194 ? -19.539 -9.250 10.957 1.00 92.56 194 GLY A CA 1
ATOM 1531 C C . GLY A 1 194 ? -20.035 -10.684 10.757 1.00 92.56 194 GLY A C 1
ATOM 1532 O O . GLY A 1 194 ? -19.491 -11.411 9.928 1.00 92.56 194 GLY A O 1
ATOM 1533 N N . ALA A 1 195 ? -21.106 -11.083 11.451 1.00 94.31 195 ALA A N 1
ATOM 1534 C CA . ALA A 1 195 ? -21.710 -12.403 11.263 1.00 94.31 195 ALA A CA 1
ATOM 1535 C C . ALA A 1 195 ? -22.293 -12.577 9.847 1.00 94.31 195 ALA A C 1
ATOM 1537 O O . ALA A 1 195 ? -22.051 -13.595 9.198 1.00 94.31 195 ALA A O 1
ATOM 1538 N N . PHE A 1 196 ? -23.008 -11.564 9.343 1.00 96.19 196 PHE A N 1
ATOM 1539 C CA . PHE A 1 196 ? -23.507 -11.549 7.966 1.00 96.19 196 PHE A CA 1
ATOM 1540 C C . PHE A 1 196 ? -22.364 -11.606 6.943 1.00 96.19 196 PHE A C 1
ATOM 1542 O O . PHE A 1 196 ? -22.436 -12.361 5.977 1.00 96.19 196 PHE A O 1
ATOM 1549 N N . PHE A 1 197 ? -21.287 -10.858 7.180 1.00 95.31 197 PHE A N 1
ATOM 1550 C CA . PHE A 1 197 ? -20.133 -10.795 6.293 1.00 95.31 197 PHE A CA 1
ATOM 1551 C C . PHE A 1 197 ? -19.446 -12.155 6.151 1.00 95.31 197 PHE A C 1
ATOM 1553 O O . PHE A 1 197 ? -19.081 -12.536 5.044 1.00 95.31 197 PHE A O 1
ATOM 1560 N N . ILE A 1 198 ? -19.333 -12.931 7.233 1.00 96.25 198 ILE A N 1
ATOM 1561 C CA . ILE A 1 198 ? -18.779 -14.292 7.170 1.00 96.25 198 ILE A CA 1
ATOM 1562 C C . ILE A 1 198 ? -19.646 -15.193 6.280 1.00 96.25 198 ILE A C 1
ATOM 1564 O O . ILE A 1 198 ? -19.107 -15.863 5.403 1.00 96.25 198 ILE A O 1
ATOM 1568 N N . LEU A 1 199 ? -20.973 -15.184 6.457 1.00 96.81 199 LEU A N 1
ATOM 1569 C CA . LEU A 1 199 ? -21.894 -15.966 5.617 1.00 96.81 199 LEU A CA 1
ATOM 1570 C C . LEU A 1 199 ? -21.846 -15.532 4.147 1.00 96.81 199 LEU A C 1
ATOM 1572 O O . LEU A 1 199 ? -21.901 -16.366 3.241 1.00 96.81 199 LEU A O 1
ATOM 1576 N N . PHE A 1 200 ? -21.726 -14.228 3.910 1.00 95.50 200 PHE A N 1
ATOM 1577 C CA . PHE A 1 200 ? -21.580 -13.677 2.573 1.00 95.50 200 PHE A CA 1
ATOM 1578 C C . PHE A 1 200 ? -20.277 -14.147 1.919 1.00 95.50 200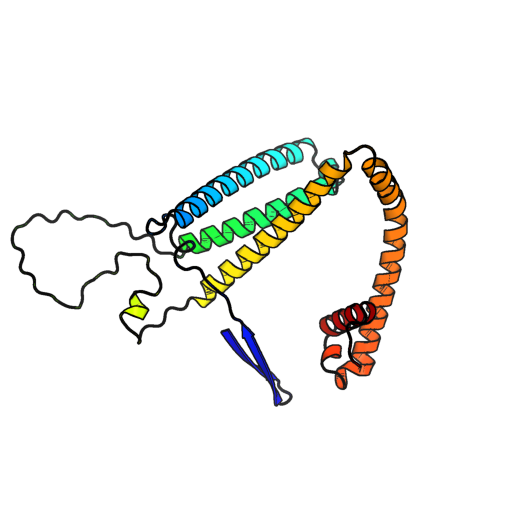 PHE A C 1
ATOM 1580 O O . PHE A 1 200 ? -20.316 -14.652 0.802 1.00 95.50 200 PHE A O 1
ATOM 1587 N N . VAL A 1 201 ? -19.139 -14.053 2.614 1.00 95.00 201 VAL A N 1
ATOM 1588 C CA . VAL A 1 201 ? -17.830 -14.462 2.081 1.00 95.00 201 VAL A CA 1
ATOM 1589 C C . VAL A 1 201 ? -17.774 -15.964 1.814 1.00 95.00 201 VAL A C 1
ATOM 1591 O O . VAL A 1 201 ? -17.290 -16.359 0.758 1.00 95.00 201 VAL A O 1
ATOM 1594 N N . THR A 1 202 ? -18.285 -16.816 2.707 1.00 96.44 202 THR A N 1
ATOM 1595 C CA . THR A 1 202 ? -18.286 -18.272 2.469 1.00 96.44 202 THR A CA 1
ATOM 1596 C C . THR A 1 202 ? -19.142 -18.645 1.261 1.00 96.44 202 THR A C 1
ATOM 1598 O O . THR A 1 202 ? -18.718 -19.447 0.430 1.00 96.44 202 THR A O 1
ATOM 1601 N N . THR A 1 203 ? -20.306 -18.011 1.115 1.00 95.38 203 THR A N 1
ATOM 1602 C CA . THR A 1 203 ? -21.182 -18.191 -0.048 1.00 95.38 203 THR A CA 1
ATOM 1603 C C . THR A 1 203 ? -20.520 -17.671 -1.327 1.00 95.38 203 THR A C 1
ATOM 1605 O O . THR A 1 203 ? -20.523 -18.362 -2.345 1.00 95.38 203 THR A O 1
ATOM 1608 N N . LEU A 1 204 ? -19.893 -16.491 -1.272 1.00 94.94 204 LEU A N 1
ATOM 1609 C CA . LEU A 1 204 ? -19.169 -15.889 -2.391 1.00 94.94 204 LEU A CA 1
ATOM 1610 C C . LEU A 1 204 ? -18.026 -16.794 -2.859 1.00 94.94 204 LEU A C 1
ATOM 1612 O O . LEU A 1 204 ? -17.913 -17.064 -4.048 1.00 94.94 204 LEU A O 1
ATOM 1616 N N . VAL A 1 205 ? -17.217 -17.318 -1.936 1.00 95.44 205 VAL A N 1
ATOM 1617 C CA . VAL A 1 205 ? -16.136 -18.264 -2.250 1.00 95.44 205 VAL A CA 1
ATOM 1618 C C . VAL A 1 205 ? -16.691 -19.549 -2.871 1.00 95.44 205 VAL A C 1
ATOM 1620 O O . VAL A 1 205 ? -16.109 -20.056 -3.829 1.00 95.44 205 VAL A O 1
ATOM 1623 N N . GLY A 1 206 ? -17.835 -20.045 -2.389 1.00 95.94 206 GLY A N 1
ATOM 1624 C CA . GLY A 1 206 ? -18.539 -21.175 -2.999 1.00 95.94 206 GLY A CA 1
ATOM 1625 C C . GLY A 1 206 ? -18.903 -20.919 -4.464 1.00 95.94 206 GLY A C 1
ATOM 1626 O O . GLY A 1 206 ? -18.621 -21.755 -5.322 1.00 95.94 206 GLY A O 1
ATOM 1627 N N . PHE A 1 207 ? -19.447 -19.738 -4.773 1.00 94.50 207 PHE A N 1
ATOM 1628 C CA . PHE A 1 207 ? -19.722 -19.335 -6.153 1.00 94.50 207 PHE A CA 1
ATOM 1629 C C . PHE A 1 207 ? -18.445 -19.179 -6.982 1.00 94.50 207 PHE A C 1
ATOM 1631 O O . PHE A 1 207 ? -18.388 -19.697 -8.092 1.00 94.50 207 PHE A O 1
ATOM 1638 N N . VAL A 1 208 ? -17.398 -18.542 -6.450 1.00 95.06 208 VAL A N 1
ATOM 1639 C CA . VAL A 1 208 ? -16.113 -18.401 -7.156 1.00 95.06 208 VAL A CA 1
ATOM 1640 C C . VAL A 1 208 ? -15.547 -19.771 -7.537 1.00 95.06 208 VAL A C 1
ATOM 1642 O O . VAL A 1 208 ? -15.138 -19.965 -8.680 1.00 95.06 208 VAL A O 1
ATOM 1645 N N . MET A 1 209 ? -15.579 -20.751 -6.629 1.00 94.75 209 MET A N 1
ATOM 1646 C CA . MET A 1 209 ? -15.124 -22.111 -6.935 1.00 94.75 209 MET A CA 1
ATOM 1647 C C . MET A 1 209 ? -16.013 -22.804 -7.973 1.00 94.75 209 MET A C 1
ATOM 1649 O O . MET A 1 209 ? -15.492 -23.407 -8.908 1.00 94.75 209 MET A O 1
ATOM 1653 N N . ALA A 1 210 ? -17.338 -22.695 -7.848 1.00 95.50 210 ALA A N 1
ATOM 1654 C CA . ALA A 1 210 ? -18.265 -23.308 -8.796 1.00 95.50 210 ALA A CA 1
ATOM 1655 C C . ALA A 1 210 ? -18.081 -22.760 -10.222 1.00 95.50 210 ALA A C 1
ATOM 1657 O O . ALA A 1 210 ? -18.020 -23.537 -11.171 1.00 95.50 210 ALA A O 1
ATOM 1658 N N . PHE A 1 211 ? -17.937 -21.440 -10.376 1.00 92.88 211 PHE A N 1
ATOM 1659 C CA . PHE A 1 211 ? -17.738 -20.798 -11.679 1.00 92.88 211 PHE A CA 1
ATOM 1660 C C . PHE A 1 211 ? -16.365 -21.095 -12.278 1.00 92.88 211 PHE A C 1
ATOM 1662 O O . PHE A 1 211 ? -16.272 -21.331 -13.481 1.00 92.88 211 PHE A O 1
ATOM 1669 N N . ASN A 1 212 ? -15.315 -21.130 -11.455 1.00 93.75 212 ASN A N 1
ATOM 1670 C CA . ASN A 1 212 ? -13.984 -21.504 -11.920 1.00 93.75 212 ASN A CA 1
ATOM 1671 C C . ASN A 1 212 ? -13.980 -22.943 -12.472 1.00 93.75 212 ASN A C 1
ATOM 1673 O O . ASN A 1 212 ? -13.507 -23.174 -13.580 1.00 93.75 212 ASN A O 1
ATOM 1677 N N . VAL A 1 213 ? -14.601 -23.893 -11.764 1.00 94.19 213 VAL A N 1
ATOM 1678 C CA . VAL A 1 213 ? -14.680 -25.293 -12.218 1.00 94.19 213 VAL A CA 1
ATOM 1679 C C . VAL A 1 213 ? -15.598 -25.456 -13.433 1.00 94.19 213 VAL A C 1
ATOM 1681 O O . VAL A 1 213 ? -15.259 -26.192 -14.356 1.00 94.19 213 VAL A O 1
ATOM 1684 N N . ALA A 1 214 ? -16.752 -24.785 -13.455 1.00 94.00 214 ALA A N 1
ATOM 1685 C CA . ALA A 1 214 ? -17.729 -24.939 -14.532 1.00 94.00 214 ALA A CA 1
ATOM 1686 C C . ALA A 1 214 ? -17.290 -24.273 -15.845 1.00 94.00 214 ALA A C 1
ATOM 1688 O O . ALA A 1 214 ? -17.509 -24.831 -16.918 1.00 94.00 214 ALA A O 1
ATOM 1689 N N . PHE A 1 215 ? -16.677 -23.087 -15.771 1.00 92.06 215 PHE A N 1
ATOM 1690 C CA . PHE A 1 215 ? -16.433 -22.233 -16.938 1.00 92.06 215 PHE A CA 1
ATOM 1691 C C . PHE A 1 215 ? -14.968 -21.838 -17.136 1.00 92.06 215 PHE A C 1
ATOM 1693 O O . PHE A 1 215 ? -14.646 -21.249 -18.167 1.00 92.06 215 PHE A O 1
ATOM 1700 N N . GLY A 1 216 ? -14.062 -22.187 -16.219 1.00 88.88 216 GLY A N 1
ATOM 1701 C CA . GLY A 1 216 ? -12.648 -21.805 -16.304 1.00 88.88 216 GLY A CA 1
ATOM 1702 C C . GLY A 1 216 ? -11.906 -22.381 -17.512 1.00 88.88 216 GLY A C 1
ATOM 1703 O O . GLY A 1 216 ? -10.889 -21.829 -17.919 1.00 88.88 216 GLY A O 1
ATOM 1704 N N . ALA A 1 217 ? -12.432 -23.446 -18.129 1.00 86.38 217 ALA A N 1
ATOM 1705 C CA . ALA A 1 217 ? -11.904 -23.992 -19.382 1.00 86.38 217 ALA A CA 1
ATOM 1706 C C . ALA A 1 217 ? -12.399 -23.248 -20.637 1.00 86.38 217 ALA A C 1
ATOM 1708 O O . ALA A 1 217 ? -11.760 -23.328 -21.681 1.00 86.38 217 ALA A O 1
ATOM 1709 N N . SER A 1 218 ? -13.547 -22.565 -20.558 1.00 87.75 218 SER A N 1
ATOM 1710 C CA . SER A 1 218 ? -14.185 -21.905 -21.709 1.00 87.75 218 SER A CA 1
ATOM 1711 C C . SER A 1 218 ? -13.947 -20.396 -21.738 1.00 87.75 218 SER A C 1
ATOM 1713 O O . SER A 1 218 ? -13.831 -19.820 -22.814 1.00 87.75 218 SER A O 1
ATOM 1715 N N . ILE A 1 219 ? -13.869 -19.753 -20.569 1.00 86.94 219 ILE A N 1
ATOM 1716 C CA . ILE A 1 219 ? -13.737 -18.300 -20.429 1.00 86.94 219 ILE A CA 1
ATOM 1717 C C . ILE A 1 219 ? -12.433 -18.001 -19.689 1.00 86.94 219 ILE A C 1
ATOM 1719 O O . ILE A 1 219 ? -12.265 -18.384 -18.530 1.00 86.94 219 ILE A O 1
ATOM 1723 N N . SER A 1 220 ? -11.514 -17.280 -20.339 1.00 82.31 220 SER A N 1
ATOM 1724 C CA . SER A 1 220 ? -10.193 -16.964 -19.775 1.00 82.31 220 SER A CA 1
ATOM 1725 C C . SER A 1 220 ? -10.275 -16.143 -18.487 1.00 82.31 220 SER A C 1
ATOM 1727 O O . SER A 1 220 ? -9.472 -16.357 -17.582 1.00 82.31 220 SER A O 1
ATOM 1729 N N . GLU A 1 221 ? -11.269 -15.259 -18.362 1.00 84.12 221 GLU A N 1
ATOM 1730 C CA . GLU A 1 221 ? -11.499 -14.447 -17.155 1.00 84.12 221 GLU A CA 1
ATOM 1731 C C . GLU A 1 221 ? -11.924 -15.277 -15.934 1.00 84.12 221 GLU A C 1
ATOM 1733 O O . GLU A 1 221 ? -11.802 -14.823 -14.798 1.00 84.12 221 GLU A O 1
ATOM 1738 N N . LEU A 1 222 ? -12.383 -16.515 -16.148 1.00 88.69 222 LEU A N 1
ATOM 1739 C CA . LEU A 1 222 ? -12.791 -17.438 -15.089 1.00 88.69 222 LEU A CA 1
ATOM 1740 C C . LEU A 1 222 ? -11.745 -18.529 -14.822 1.00 88.69 222 LEU A C 1
ATOM 1742 O O . LEU A 1 222 ? -11.999 -19.430 -14.025 1.00 88.69 222 LEU A O 1
ATOM 1746 N N . SER A 1 223 ? -10.580 -18.462 -15.471 1.00 87.44 223 SER A N 1
ATOM 1747 C CA . SER A 1 223 ? -9.554 -19.509 -15.399 1.00 87.44 223 SER A CA 1
ATOM 1748 C C . SER A 1 223 ? -8.857 -19.576 -14.036 1.00 87.44 223 SER A C 1
ATOM 1750 O O . SER A 1 223 ? -8.578 -20.661 -13.527 1.00 87.44 223 SER A O 1
ATOM 1752 N N . THR A 1 224 ? -8.615 -18.431 -13.393 1.00 90.81 224 THR A N 1
ATOM 1753 C CA . THR A 1 224 ? -7.935 -18.362 -12.092 1.00 90.81 224 THR A CA 1
ATOM 1754 C C . THR A 1 224 ? -8.880 -17.902 -10.995 1.00 90.81 224 THR A C 1
ATOM 1756 O O . THR A 1 224 ? -9.723 -17.037 -11.212 1.00 90.81 224 THR A O 1
ATOM 1759 N N . PHE A 1 225 ? -8.701 -18.427 -9.781 1.00 92.25 225 PHE A N 1
ATOM 1760 C CA . PHE A 1 225 ? -9.546 -18.083 -8.632 1.00 92.25 225 PHE A CA 1
ATOM 1761 C C . PHE A 1 225 ? -9.648 -16.565 -8.403 1.00 92.25 225 PHE A C 1
ATOM 1763 O O . PHE A 1 225 ? -10.732 -16.038 -8.160 1.00 92.25 225 PHE A O 1
ATOM 1770 N N . GLY A 1 226 ? -8.523 -15.850 -8.519 1.00 91.44 226 GLY A N 1
ATOM 1771 C CA . GLY A 1 226 ? -8.480 -14.400 -8.329 1.00 91.44 226 GLY A CA 1
ATOM 1772 C C . GLY A 1 226 ? -9.236 -13.628 -9.411 1.00 91.44 226 GLY A C 1
ATOM 1773 O O . GLY A 1 226 ? -9.969 -12.695 -9.089 1.00 91.44 226 GLY A O 1
ATOM 1774 N N . GLN A 1 227 ? -9.102 -14.028 -10.679 1.00 90.38 227 GLN A N 1
ATOM 1775 C CA . GLN A 1 227 ? -9.835 -13.393 -11.777 1.00 90.38 227 GLN A CA 1
ATOM 1776 C C . GLN A 1 227 ? -11.329 -13.716 -11.704 1.00 90.38 227 GLN A C 1
ATOM 1778 O O . GLN A 1 227 ? -12.134 -12.801 -11.836 1.00 90.38 227 GLN A O 1
ATOM 1783 N N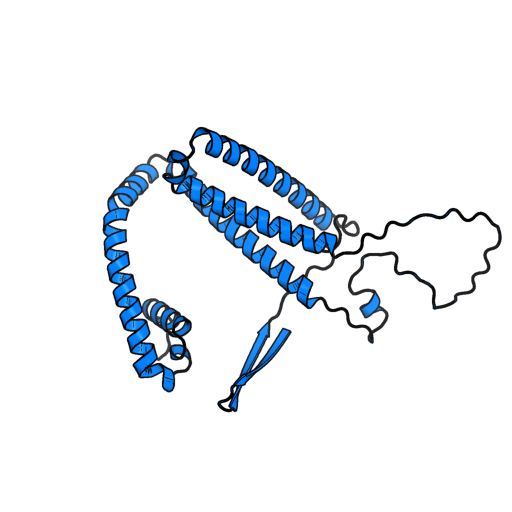 . THR A 1 228 ? -11.707 -14.954 -11.363 1.00 93.06 228 THR A N 1
ATOM 1784 C CA . THR A 1 228 ? -13.108 -15.334 -11.135 1.00 93.06 228 THR A CA 1
ATOM 1785 C C . THR A 1 228 ? -13.740 -14.520 -10.004 1.00 93.06 228 THR A C 1
ATOM 1787 O O . THR A 1 228 ? -14.873 -14.059 -10.131 1.00 93.06 228 THR A O 1
ATOM 1790 N N . LEU A 1 229 ? -13.016 -14.307 -8.899 1.00 93.25 229 LEU A N 1
ATOM 1791 C CA . LEU A 1 229 ? -13.483 -13.467 -7.795 1.00 93.25 229 LEU A CA 1
ATOM 1792 C C . LEU A 1 229 ? -13.698 -12.021 -8.248 1.00 93.25 229 LEU A C 1
ATOM 1794 O O . LEU A 1 229 ? -14.727 -11.422 -7.942 1.00 93.25 229 LEU A O 1
ATOM 1798 N N . LEU A 1 230 ? -12.748 -11.473 -9.001 1.00 91.44 230 LEU A N 1
ATOM 1799 C CA . LEU A 1 230 ? -12.822 -10.108 -9.506 1.00 91.44 230 LEU A CA 1
ATOM 1800 C C . LEU A 1 230 ? -13.953 -9.941 -10.532 1.00 91.44 230 LEU A C 1
ATOM 1802 O O . LEU A 1 230 ? -14.685 -8.957 -10.469 1.00 91.44 230 LEU A O 1
ATOM 1806 N N . PHE A 1 231 ? -14.151 -10.926 -11.408 1.00 91.00 231 PHE A N 1
ATOM 1807 C CA . PHE A 1 231 ? -15.265 -10.989 -12.350 1.00 91.00 231 PHE A CA 1
ATOM 1808 C C . PHE A 1 231 ? -16.614 -11.006 -11.626 1.00 91.00 231 PHE A C 1
ATOM 1810 O O . PHE A 1 231 ? -17.500 -10.223 -11.952 1.00 91.00 231 PHE A O 1
ATOM 1817 N N . LEU A 1 232 ? -16.769 -11.836 -10.590 1.00 90.88 232 LEU A N 1
ATOM 1818 C CA . LEU A 1 232 ? -18.025 -11.929 -9.843 1.00 90.88 232 LEU A CA 1
ATOM 1819 C C . LEU A 1 232 ? -18.342 -10.632 -9.081 1.00 90.88 232 LEU A C 1
ATOM 1821 O O . LEU A 1 232 ? -19.492 -10.199 -9.035 1.00 90.88 232 LEU A O 1
ATOM 1825 N N . VAL A 1 233 ? -17.322 -9.970 -8.526 1.00 91.25 233 VAL A N 1
ATOM 1826 C CA . VAL A 1 233 ? -17.481 -8.644 -7.909 1.00 91.25 233 VAL A CA 1
ATOM 1827 C C . VAL A 1 233 ? -17.876 -7.595 -8.954 1.00 91.25 233 VAL A C 1
ATOM 1829 O O . VAL A 1 233 ? -18.792 -6.813 -8.701 1.00 91.25 233 VAL A O 1
ATOM 1832 N N . ARG A 1 234 ? -17.260 -7.601 -10.143 1.00 90.19 234 ARG A N 1
ATOM 1833 C CA . ARG A 1 234 ? -17.657 -6.727 -11.262 1.00 90.19 234 ARG A CA 1
ATOM 1834 C C . ARG A 1 234 ? -19.083 -6.998 -11.739 1.00 90.19 234 ARG A C 1
ATOM 1836 O O . ARG A 1 234 ? -19.816 -6.053 -12.020 1.00 90.19 234 ARG A O 1
ATOM 1843 N N . ALA A 1 235 ? -19.517 -8.257 -11.741 1.00 89.06 235 ALA A N 1
ATOM 1844 C CA . ALA A 1 235 ? -20.882 -8.630 -12.101 1.00 89.06 235 ALA A CA 1
ATOM 1845 C C . ALA A 1 235 ? -21.910 -8.015 -11.138 1.00 89.06 235 ALA A C 1
ATOM 1847 O O . ALA A 1 235 ? -22.942 -7.514 -11.581 1.00 89.06 235 ALA A O 1
ATOM 1848 N N . PHE A 1 236 ? -21.609 -7.952 -9.834 1.00 88.19 236 PHE A N 1
ATOM 1849 C CA . PHE A 1 236 ? -22.453 -7.234 -8.866 1.00 88.19 236 PHE A CA 1
ATOM 1850 C C . PHE A 1 236 ? -22.513 -5.725 -9.121 1.00 88.19 236 PHE A C 1
ATOM 1852 O O . PHE A 1 236 ? -23.547 -5.104 -8.882 1.00 88.19 236 PHE A O 1
ATOM 1859 N N . LEU A 1 237 ? -21.424 -5.140 -9.621 1.00 88.62 237 LEU A N 1
ATOM 1860 C CA . LEU A 1 237 ? -21.352 -3.734 -10.029 1.00 88.62 237 LEU A CA 1
ATOM 1861 C C . LEU A 1 237 ? -22.015 -3.471 -11.392 1.00 88.62 237 LEU A C 1
ATOM 1863 O O . LEU A 1 237 ? -22.098 -2.314 -11.801 1.00 88.62 237 LEU A O 1
ATOM 1867 N N . LYS A 1 238 ? -22.527 -4.516 -12.062 1.00 86.56 238 LYS A N 1
ATOM 1868 C CA . LYS A 1 238 ? -23.093 -4.468 -13.419 1.00 86.56 238 LYS A CA 1
ATOM 1869 C C . LYS A 1 238 ? -22.093 -3.934 -14.458 1.00 86.56 238 LYS A C 1
ATOM 1871 O O . LYS A 1 238 ? -22.485 -3.312 -15.439 1.00 86.56 238 LYS A O 1
ATOM 1876 N N . ASP A 1 239 ? -20.810 -4.187 -14.225 1.00 84.56 239 ASP A N 1
ATOM 1877 C CA . ASP A 1 239 ? -19.696 -3.820 -15.104 1.00 84.56 239 ASP A CA 1
ATOM 1878 C C . ASP A 1 239 ? -19.136 -5.085 -15.770 1.00 84.56 239 ASP A C 1
ATOM 1880 O O . ASP A 1 239 ? -17.969 -5.442 -15.612 1.00 84.56 239 ASP A O 1
ATOM 1884 N N . VAL A 1 240 ? -20.032 -5.856 -16.393 1.00 74.88 240 VAL A N 1
ATOM 1885 C CA . VAL A 1 240 ? -19.702 -7.086 -17.117 1.00 74.88 240 VAL A CA 1
ATOM 1886 C C . VAL A 1 240 ? -20.551 -7.137 -18.375 1.00 74.88 240 VAL A C 1
ATOM 1888 O O . VAL A 1 240 ? -21.781 -7.198 -18.291 1.00 74.88 240 VAL A O 1
ATOM 1891 N N . ASP A 1 241 ? -19.878 -7.141 -19.519 1.00 63.94 24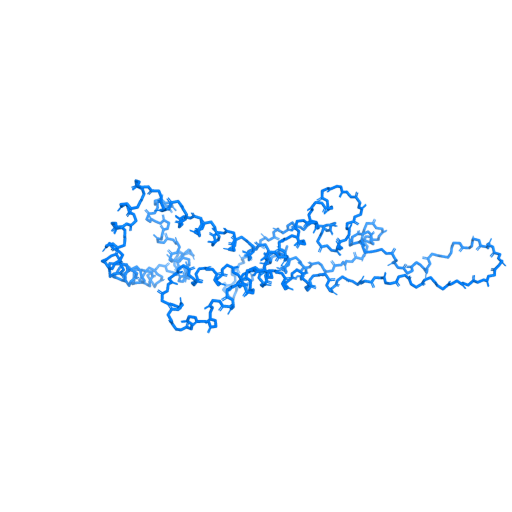1 ASP A N 1
ATOM 1892 C CA . ASP A 1 241 ? -20.483 -7.483 -20.798 1.00 63.94 241 ASP A CA 1
ATOM 1893 C C . ASP A 1 241 ? -20.463 -9.013 -20.937 1.00 63.94 241 ASP A C 1
ATOM 1895 O O . ASP A 1 241 ? -19.413 -9.645 -20.804 1.00 63.94 241 ASP A O 1
ATOM 1899 N N . LEU A 1 242 ? -21.651 -9.600 -21.114 1.00 54.25 242 LEU A N 1
ATOM 1900 C CA . LEU A 1 242 ? -21.843 -11.017 -21.446 1.00 54.25 242 LEU A CA 1
ATOM 1901 C C . LEU A 1 242 ? -21.564 -11.271 -22.929 1.00 54.25 242 LEU A C 1
ATOM 1903 O O . LEU A 1 242 ? -22.033 -10.451 -23.753 1.00 54.25 242 LEU A O 1
#

Secondary structure (DSSP, 8-state):
-EEEEE-TTS-EEEEE------HHHHS-TT-SS-HHHHHHHHHHHHHHHHHHHHHHHHHHHHHHHHHHHTT-HHHHHHHHHHHHHHHHHHHHHHHHHHS--------------------TT-----S--TTHHHHH-TT-----HHHHHHHHHHHHHHHHHHHHHHHHHHHHHTTSHHHHHHHHHHHHHHHHHHHHHHHHHHHHHHHHHHHHHHHTTT-GGGSSHHHHHHHHHHHHTT----

Foldseek 3Di:
DWDWDQDPVRDIDIDDDDFDDDLQQLQELPGPDDPVSVVVSVVVVVVVVVLVVLVVVLVVVCVVCPPVQVVDVLSVLSVLLSVLSVLLVVLSVVSHVVRDDPPPPPPPDDDDDDDPPPDVPDPPPPDRDPCVVCVVPVVDDDPCPVVRVSNVSSVVSNVSSVVSVVVSVVVVVCVDPVNVVVVVVVVVCVVVVVVVVVVVVVVLLVQLVVQLVPCLVPDVQSVDSVSSSVQVVCVVVVNDDD

Radius of gyration: 27.32 Å; chains: 1; bounding box: 79×50×57 Å

Organism: Perkinsus olseni (NCBI:txid32597)

pLDDT: mean 78.92, std 17.09, range [32.47, 96.81]

InterPro domains:
  IPR005821 Ion transport domain [PF00520] (38-91)
  IPR013122 Polycystin cation channel, PKD1/PKD2 [PF08016] (134-240)
  IPR027359 Voltage-dependent channel domain superfamily [G3DSA:1.20.120.350] (18-115)
  IPR051223 Polycystin [PTHR10877] (2-235)